Protein AF-A0A2B4QZI2-F1 (afdb_monomer_lite)

Organism: Stylophora pistillata (NCBI:txid50429)

Secondary structure (DSSP, 8-state):
-----------------------------------------------------PPPPHHHHHHHHHHHHHHHHHHHHHHHHHHHHHHHHHHHHHHHHHHHHHIIIII------SS-TTTTS-TT----HHHHHHHHHHHHHHHHHHHHHS-HHHHHHHHHHHHHHHHHHHHHHHHTTPPP-HHHHHHHHHHHHHHSTT---PPPPPPPSSPP-

Structure (mmCIF, N/CA/C/O backbone):
data_AF-A0A2B4QZI2-F1
#
_entry.id   AF-A0A2B4QZI2-F1
#
loop_
_atom_site.group_PDB
_atom_site.id
_atom_site.type_symbol
_atom_site.label_atom_id
_atom_site.label_alt_id
_atom_site.label_comp_id
_atom_site.label_asym_id
_atom_site.label_entity_id
_atom_site.label_seq_id
_atom_site.pdbx_PDB_ins_code
_atom_site.Cartn_x
_atom_site.Cartn_y
_atom_site.Cartn_z
_atom_site.occupancy
_atom_site.B_iso_or_equiv
_atom_site.auth_seq_id
_atom_site.auth_comp_id
_atom_site.auth_asym_id
_atom_site.auth_atom_id
_atom_site.pdbx_PDB_model_num
ATOM 1 N N . MET A 1 1 ? -17.693 3.599 -15.822 1.00 33.22 1 MET A N 1
ATOM 2 C CA . MET A 1 1 ? -17.570 4.782 -16.697 1.00 33.22 1 MET A CA 1
ATOM 3 C C . MET A 1 1 ? -16.119 5.230 -16.579 1.00 33.22 1 MET A C 1
ATOM 5 O O . MET A 1 1 ? -15.762 5.837 -15.583 1.00 33.22 1 MET A O 1
ATOM 9 N N . PHE A 1 2 ? -15.260 4.754 -17.483 1.00 28.28 2 PHE A N 1
ATOM 10 C CA . PHE A 1 2 ? -13.821 5.028 -17.462 1.00 28.28 2 PHE A CA 1
ATOM 11 C C . PHE A 1 2 ? -13.559 6.285 -18.290 1.00 28.28 2 PHE A C 1
ATOM 13 O O . PHE A 1 2 ? -13.863 6.303 -19.480 1.00 28.28 2 PHE A O 1
ATOM 20 N N . LEU A 1 3 ? -13.027 7.331 -17.661 1.00 31.95 3 LEU A N 1
ATOM 21 C CA . LEU A 1 3 ? -12.491 8.496 -18.356 1.00 31.95 3 LEU A CA 1
ATOM 22 C C . LEU A 1 3 ? -10.981 8.292 -18.499 1.00 31.95 3 LEU A C 1
ATOM 24 O O . LEU A 1 3 ? -10.223 8.500 -17.555 1.00 31.95 3 LEU A O 1
ATOM 28 N N . CYS A 1 4 ? -10.550 7.849 -19.680 1.00 29.50 4 CYS A N 1
ATOM 29 C CA . CYS A 1 4 ? -9.158 7.961 -20.099 1.00 29.50 4 CYS A CA 1
ATOM 30 C C . CYS A 1 4 ? -8.874 9.434 -20.411 1.00 29.50 4 CYS A C 1
ATOM 32 O O . CYS A 1 4 ? -9.327 9.951 -21.430 1.00 29.50 4 CYS A O 1
ATOM 34 N N . ASN A 1 5 ? -8.111 10.102 -19.546 1.00 30.61 5 ASN A N 1
ATOM 35 C CA . ASN A 1 5 ? -7.474 11.368 -19.886 1.00 30.61 5 ASN A CA 1
ATOM 36 C C . ASN A 1 5 ? -6.333 11.091 -20.873 1.00 30.61 5 ASN A C 1
ATOM 38 O O . ASN A 1 5 ? -5.265 10.609 -20.502 1.00 30.61 5 ASN A O 1
ATOM 42 N N . THR A 1 6 ? -6.576 11.379 -22.148 1.00 34.81 6 THR A N 1
ATOM 43 C CA . THR A 1 6 ? -5.557 11.432 -23.197 1.00 34.81 6 THR A CA 1
ATOM 44 C C . THR A 1 6 ? -4.740 12.712 -23.054 1.00 34.81 6 THR A C 1
ATOM 46 O O . THR A 1 6 ? -5.246 13.801 -23.321 1.00 34.81 6 THR A O 1
ATOM 49 N N . VAL A 1 7 ? -3.467 12.586 -22.681 1.00 34.50 7 VAL A N 1
ATOM 50 C CA . VAL A 1 7 ? -2.467 13.652 -22.823 1.00 34.50 7 VAL A CA 1
ATOM 51 C C . VAL A 1 7 ? -1.459 13.217 -23.888 1.00 34.50 7 VAL A C 1
ATOM 53 O O . VAL A 1 7 ? -0.740 12.242 -23.701 1.00 34.50 7 VAL A O 1
ATOM 56 N N . GLY A 1 8 ? -1.423 13.962 -24.998 1.00 32.81 8 GLY A N 1
ATOM 57 C CA . GLY A 1 8 ? -0.263 14.080 -25.888 1.00 32.81 8 GLY A CA 1
ATOM 58 C C . GLY A 1 8 ? -0.078 13.014 -26.973 1.00 32.81 8 GLY A C 1
ATOM 59 O O . GLY A 1 8 ? 0.911 12.290 -26.951 1.00 32.81 8 GLY A O 1
ATOM 60 N N . GLN A 1 9 ? -0.957 12.971 -27.981 1.00 30.59 9 GLN A N 1
ATOM 61 C CA . GLN A 1 9 ? -0.591 12.410 -29.290 1.00 30.59 9 GLN A CA 1
ATOM 62 C C . GLN A 1 9 ? 0.278 13.421 -30.063 1.00 30.59 9 GLN A C 1
ATOM 64 O O . GLN A 1 9 ? -0.127 14.582 -30.175 1.00 30.59 9 GLN A O 1
ATOM 69 N N . PRO A 1 10 ? 1.424 13.028 -30.650 1.00 31.28 10 PRO A N 1
ATOM 70 C CA . PRO A 1 10 ? 2.070 13.842 -31.670 1.00 31.28 10 PRO A CA 1
ATOM 71 C C . PRO A 1 10 ? 1.216 13.811 -32.945 1.00 31.28 10 PRO A C 1
ATOM 73 O O . PRO A 1 10 ? 0.912 12.744 -33.480 1.00 31.28 10 PRO A O 1
ATOM 76 N N . GLN A 1 11 ? 0.797 14.986 -33.419 1.00 29.23 11 GLN A N 1
ATOM 77 C CA . GLN A 1 11 ? 0.104 15.118 -34.697 1.00 29.23 11 GLN A CA 1
ATOM 78 C C . GLN A 1 11 ? 1.047 14.750 -35.844 1.00 29.23 11 GLN A C 1
ATOM 80 O O . GLN A 1 11 ? 1.975 15.490 -36.161 1.00 29.23 11 GLN A O 1
ATOM 85 N N . VAL A 1 12 ? 0.769 13.629 -36.504 1.00 31.88 12 VAL A N 1
ATOM 86 C CA . VAL A 1 12 ? 1.261 13.365 -37.855 1.00 31.88 12 VAL A CA 1
ATOM 87 C C . VAL A 1 12 ? 0.317 14.093 -38.809 1.00 31.88 12 VAL A C 1
ATOM 89 O O . VAL A 1 12 ? -0.830 13.685 -38.994 1.00 31.88 12 VAL A O 1
ATOM 92 N N . GLN A 1 13 ? 0.771 15.207 -39.383 1.00 28.70 13 GLN A N 1
ATOM 93 C CA . GLN A 1 13 ? 0.060 15.876 -40.471 1.00 28.70 13 GLN A CA 1
ATOM 94 C C . GLN A 1 13 ? 0.131 15.001 -41.727 1.00 28.70 13 GLN A C 1
ATOM 96 O O . GLN A 1 13 ? 1.109 15.015 -42.468 1.00 28.70 13 GLN A O 1
ATOM 101 N N . CYS A 1 14 ? -0.930 14.237 -41.972 1.00 27.42 14 CYS A N 1
ATOM 102 C CA . CYS A 1 14 ? -1.201 13.647 -43.275 1.00 27.42 14 CYS A CA 1
ATOM 103 C C . CYS A 1 14 ? -1.811 14.725 -44.183 1.00 27.42 14 CYS A C 1
ATOM 105 O O . CYS A 1 14 ? -2.989 15.057 -44.049 1.00 27.42 14 CYS A O 1
ATOM 107 N N . LEU A 1 15 ? -1.030 15.265 -45.119 1.00 31.64 15 LEU A N 1
ATOM 108 C CA . LEU A 1 15 ? -1.552 16.120 -46.187 1.00 31.64 15 LEU A CA 1
ATOM 109 C C . LEU A 1 15 ? -2.245 15.247 -47.256 1.00 31.64 15 LEU A C 1
ATOM 111 O O . LEU A 1 15 ? -1.592 14.630 -48.093 1.00 31.64 15 LEU A O 1
ATOM 115 N N . ARG A 1 16 ? -3.584 15.189 -47.218 1.00 29.58 16 ARG A N 1
ATOM 116 C CA . ARG A 1 16 ? -4.460 15.015 -48.401 1.00 29.58 16 ARG A CA 1
ATOM 117 C C . ARG A 1 16 ? -4.744 16.425 -48.931 1.00 29.58 16 ARG A C 1
ATOM 119 O O . ARG A 1 16 ? -5.045 17.288 -48.120 1.00 29.58 16 ARG A O 1
ATOM 126 N N . GLY A 1 17 ? -4.743 16.749 -50.214 1.00 27.81 17 GLY A N 1
ATOM 127 C CA . GLY A 1 17 ? -4.619 16.001 -51.458 1.00 27.81 17 GLY A CA 1
ATOM 128 C C . GLY A 1 17 ? -5.185 16.902 -52.562 1.00 27.81 17 GLY A C 1
ATOM 129 O O . GLY A 1 17 ? -6.042 17.722 -52.261 1.00 27.81 17 GLY A O 1
ATOM 130 N N . ASP A 1 18 ? -4.758 16.727 -53.808 1.00 27.95 18 ASP A N 1
ATOM 131 C CA . ASP A 1 18 ? -5.506 17.218 -54.966 1.00 27.95 18 ASP A CA 1
ATOM 132 C C . ASP A 1 18 ? -5.594 16.081 -55.982 1.00 27.95 18 ASP A C 1
ATOM 134 O O . ASP A 1 18 ? -4.594 15.578 -56.488 1.00 27.95 18 ASP A O 1
ATOM 138 N N . ASN A 1 19 ? -6.825 15.644 -56.220 1.00 36.41 19 ASN A N 1
ATOM 139 C CA . ASN A 1 19 ? -7.223 14.798 -57.336 1.00 36.41 19 ASN A CA 1
ATOM 140 C C . ASN A 1 19 ? -8.119 15.682 -58.210 1.00 36.41 19 ASN A C 1
ATOM 142 O O . ASN A 1 19 ? -8.930 16.435 -57.662 1.00 36.41 19 ASN A O 1
ATOM 146 N N . PRO A 1 20 ? -8.053 15.574 -59.542 1.00 38.31 20 PRO A N 1
ATOM 147 C CA . PRO A 1 20 ? -9.220 14.957 -60.169 1.00 38.31 20 PRO A CA 1
ATOM 148 C C . PRO A 1 20 ? -8.878 14.139 -61.421 1.00 38.31 20 PRO A C 1
ATOM 150 O O . PRO A 1 20 ? -8.036 14.527 -62.224 1.00 38.31 20 PRO A O 1
ATOM 153 N N . GLY A 1 21 ? -9.638 13.067 -61.658 1.00 26.27 21 GLY A N 1
ATOM 154 C CA . GLY A 1 21 ? -9.807 12.558 -63.019 1.00 26.27 21 GLY A CA 1
ATOM 155 C C . GLY A 1 21 ? -10.056 11.062 -63.159 1.00 26.27 21 GLY A C 1
ATOM 156 O O . GLY A 1 21 ? -9.122 10.275 -63.163 1.00 26.27 21 GLY A O 1
ATOM 157 N N . SER A 1 22 ? -11.322 10.735 -63.423 1.00 29.92 22 SER A N 1
ATOM 158 C CA . SER A 1 22 ? -11.831 9.592 -64.205 1.00 29.92 22 SER A CA 1
ATOM 159 C C . SER A 1 22 ? -11.736 8.153 -63.664 1.00 29.92 22 SER A C 1
ATOM 161 O O . SER A 1 22 ? -10.691 7.514 -63.654 1.00 29.92 22 SER A O 1
ATOM 163 N N . ASN A 1 23 ? -12.938 7.663 -63.333 1.00 28.14 23 ASN A N 1
ATOM 164 C CA . ASN A 1 23 ? -13.493 6.307 -63.451 1.00 28.14 23 ASN A CA 1
ATOM 165 C C . ASN A 1 23 ? -12.812 5.364 -64.468 1.00 28.14 23 ASN A C 1
ATOM 167 O O . ASN A 1 23 ? -12.454 5.807 -65.555 1.00 28.14 23 ASN A O 1
ATOM 171 N N . VAL A 1 24 ? -12.813 4.052 -64.182 1.00 31.53 24 VAL A N 1
ATOM 172 C CA . VAL A 1 24 ? -13.681 3.020 -64.818 1.00 31.53 24 VAL A CA 1
ATOM 173 C C . VAL A 1 24 ? -13.170 1.591 -64.490 1.00 31.53 24 VAL A C 1
ATOM 175 O O . VAL A 1 24 ? -11.986 1.308 -64.613 1.00 31.53 24 VAL A O 1
ATOM 178 N N . GLU A 1 25 ? -14.119 0.756 -64.043 1.00 27.61 25 GLU A N 1
ATOM 179 C CA . GLU A 1 25 ? -14.315 -0.716 -64.114 1.00 27.61 25 GLU A CA 1
ATOM 180 C C . GLU A 1 25 ? -13.205 -1.789 -63.968 1.00 27.61 25 GLU A C 1
ATOM 182 O O . GLU A 1 25 ? -12.193 -1.812 -64.653 1.00 27.61 25 GLU A O 1
ATOM 187 N N . GLU A 1 26 ? -13.555 -2.753 -63.099 1.00 27.78 26 GLU A N 1
ATOM 188 C CA . GLU A 1 26 ? -13.628 -4.226 -63.249 1.00 27.78 26 GLU A CA 1
ATOM 189 C C . GLU A 1 26 ? -12.445 -5.117 -63.730 1.00 27.78 26 GLU A C 1
ATOM 191 O O . GLU A 1 26 ? -11.760 -4.899 -64.719 1.00 27.78 26 GLU A O 1
ATOM 196 N N . ARG A 1 27 ? -12.300 -6.223 -62.971 1.00 30.72 27 ARG A N 1
ATOM 197 C CA . ARG A 1 27 ? -11.593 -7.521 -63.182 1.00 30.72 27 ARG A CA 1
ATOM 198 C C . ARG A 1 27 ? -11.982 -8.237 -64.509 1.00 30.72 27 ARG A C 1
ATOM 200 O O . ARG A 1 27 ? -12.951 -7.791 -65.108 1.00 30.72 27 ARG A O 1
ATOM 207 N N . PRO A 1 28 ? -11.472 -9.452 -64.877 1.00 42.53 28 PRO A N 1
ATOM 208 C CA . PRO A 1 28 ? -10.297 -10.262 -64.462 1.00 42.53 28 PRO A CA 1
ATOM 209 C C . PRO A 1 28 ? -9.513 -10.933 -65.649 1.00 42.53 28 PRO A C 1
ATOM 211 O O . PRO A 1 28 ? -9.878 -10.805 -66.807 1.00 42.53 28 PRO A O 1
ATOM 214 N N . ASP A 1 29 ? -8.478 -11.722 -65.316 1.00 30.95 29 ASP A N 1
ATOM 215 C CA . ASP A 1 29 ? -8.016 -12.975 -65.967 1.00 30.95 29 ASP A CA 1
ATOM 216 C C . ASP A 1 29 ? -7.506 -13.073 -67.439 1.00 30.95 29 ASP A C 1
ATOM 218 O O . ASP A 1 29 ? -8.219 -12.884 -68.414 1.00 30.95 29 ASP A O 1
ATOM 222 N N . GLN A 1 30 ? -6.299 -13.663 -67.531 1.00 31.58 30 GLN A N 1
ATOM 223 C CA . GLN A 1 30 ? -5.842 -14.711 -68.470 1.00 31.58 30 GLN A CA 1
ATOM 224 C C . GLN A 1 30 ? -5.179 -14.424 -69.848 1.00 31.58 30 GLN A C 1
ATOM 226 O O . GLN A 1 30 ? -5.721 -13.810 -70.754 1.00 31.58 30 GLN A O 1
ATOM 231 N N . LEU A 1 31 ? -4.032 -15.119 -69.991 1.00 32.31 31 LEU A N 1
ATOM 232 C CA . LEU A 1 31 ? -3.476 -15.843 -71.152 1.00 32.31 31 LEU A CA 1
ATOM 233 C C . LEU A 1 31 ? -2.795 -15.114 -72.337 1.00 32.31 31 LEU A C 1
ATOM 235 O O . LEU A 1 31 ? -3.414 -14.474 -73.170 1.00 32.31 31 LEU A O 1
ATOM 239 N N . ARG A 1 32 ? -1.508 -15.482 -72.490 1.00 31.75 32 ARG A N 1
ATOM 240 C CA . ARG A 1 32 ? -0.846 -16.017 -73.704 1.00 31.75 32 ARG A CA 1
ATOM 241 C C . ARG A 1 32 ? -0.871 -15.159 -74.983 1.00 31.75 32 ARG A C 1
ATOM 243 O O . ARG A 1 32 ? -1.855 -15.121 -75.705 1.00 31.75 32 ARG A O 1
ATOM 250 N N . GLY A 1 33 ? 0.321 -14.723 -75.399 1.00 27.31 33 GLY A N 1
ATOM 251 C CA . GLY A 1 33 ? 0.612 -14.453 -76.810 1.00 27.31 33 GLY A CA 1
ATOM 252 C C . GLY A 1 33 ? 1.894 -13.656 -77.029 1.00 27.31 33 GLY A C 1
ATOM 253 O O . GLY A 1 33 ? 1.896 -12.440 -76.891 1.00 27.31 33 GLY A O 1
ATOM 254 N N . SER A 1 34 ? 2.986 -14.323 -77.410 1.00 37.12 34 SER A N 1
ATOM 255 C CA . SER A 1 34 ? 4.056 -13.651 -78.159 1.00 37.12 34 SER A CA 1
ATOM 256 C C . SER A 1 34 ? 3.535 -13.245 -79.540 1.00 37.12 34 SER A C 1
ATOM 258 O O . SER A 1 34 ? 2.791 -14.017 -80.149 1.00 37.12 34 SER A O 1
ATOM 260 N N . PRO A 1 35 ? 4.018 -12.118 -80.084 1.00 38.34 35 PRO A N 1
ATOM 261 C CA . PRO A 1 35 ? 4.573 -12.199 -81.428 1.00 38.34 35 PRO A CA 1
ATOM 262 C C . PRO A 1 35 ? 5.916 -11.463 -81.583 1.00 38.34 35 PRO A C 1
ATOM 264 O O . PRO A 1 35 ? 6.130 -10.351 -81.117 1.00 38.34 35 PRO A O 1
ATOM 267 N N . GLU A 1 36 ? 6.820 -12.188 -82.233 1.00 31.08 36 GLU A N 1
ATOM 268 C CA . GLU A 1 36 ? 7.825 -11.803 -83.228 1.00 31.08 36 GLU A CA 1
ATOM 269 C C . GLU A 1 36 ? 8.467 -10.398 -83.288 1.00 31.08 36 GLU A C 1
ATOM 271 O O . GLU A 1 36 ? 7.846 -9.354 -83.455 1.00 31.08 36 GLU A O 1
ATOM 276 N N . ARG A 1 37 ? 9.807 -10.473 -83.345 1.00 35.91 37 ARG A N 1
ATOM 277 C CA . ARG A 1 37 ? 10.795 -9.580 -83.976 1.00 35.91 37 ARG A CA 1
ATOM 278 C C . ARG A 1 37 ? 10.253 -8.511 -84.943 1.00 35.91 37 ARG A C 1
ATOM 280 O O . ARG A 1 37 ? 9.903 -8.817 -86.080 1.00 35.91 37 ARG A O 1
ATOM 287 N N . ARG A 1 38 ? 10.582 -7.253 -84.635 1.00 31.64 38 ARG A N 1
ATOM 288 C CA . ARG A 1 38 ? 11.224 -6.343 -85.600 1.00 31.64 38 ARG A CA 1
ATOM 289 C C . ARG A 1 38 ? 12.450 -5.691 -84.968 1.00 31.64 38 ARG A C 1
ATOM 291 O O . ARG A 1 38 ? 12.401 -5.187 -83.854 1.00 31.64 38 ARG A O 1
ATOM 298 N N . LYS A 1 39 ? 13.571 -5.775 -85.686 1.00 39.31 39 LYS A N 1
ATOM 299 C CA . LYS A 1 39 ? 14.828 -5.101 -85.363 1.00 39.31 39 LYS A CA 1
ATOM 300 C C . LYS A 1 39 ? 14.646 -3.603 -85.599 1.00 39.31 39 LYS A C 1
ATOM 302 O O . LYS A 1 39 ? 14.319 -3.220 -86.718 1.00 39.31 39 LYS A O 1
ATOM 307 N N . GLN A 1 40 ? 14.952 -2.788 -84.600 1.00 30.44 40 GLN A N 1
ATOM 308 C CA . GLN A 1 40 ? 15.401 -1.420 -84.822 1.00 30.44 40 GLN A CA 1
ATOM 309 C C . GLN A 1 40 ? 16.482 -1.135 -83.783 1.00 30.44 40 GLN A C 1
ATOM 311 O O . GLN A 1 40 ? 16.232 -1.031 -82.587 1.00 30.44 40 GLN A O 1
ATOM 316 N N . SER A 1 41 ? 17.719 -1.192 -84.263 1.00 41.72 41 SER A N 1
ATOM 317 C CA . SER A 1 41 ? 18.879 -0.618 -83.604 1.00 41.72 41 SER A CA 1
ATOM 318 C C . SER A 1 41 ? 18.657 0.880 -83.497 1.00 41.72 41 SER A C 1
ATOM 320 O O . SER A 1 41 ? 18.384 1.480 -84.527 1.00 41.72 41 SER A O 1
ATOM 322 N N . ASP A 1 42 ? 18.815 1.446 -82.306 1.00 31.72 42 ASP A N 1
ATOM 323 C CA . ASP A 1 42 ? 19.470 2.739 -82.138 1.00 31.72 42 ASP A CA 1
ATOM 324 C C . ASP A 1 42 ? 19.928 2.895 -80.687 1.00 31.72 42 ASP A C 1
ATOM 326 O O . ASP A 1 42 ? 19.202 2.648 -79.724 1.00 31.72 42 ASP A O 1
ATOM 330 N N . ASN A 1 43 ? 21.205 3.234 -80.552 1.00 43.97 43 ASN A N 1
ATOM 331 C CA . ASN A 1 43 ? 21.872 3.482 -79.289 1.00 43.97 43 ASN A CA 1
ATOM 332 C C . ASN A 1 43 ? 21.321 4.770 -78.675 1.00 43.97 43 ASN A C 1
ATOM 334 O O . ASN A 1 43 ? 21.562 5.849 -79.208 1.00 43.97 43 ASN A O 1
ATOM 338 N N . THR A 1 44 ? 20.658 4.703 -77.522 1.00 37.50 44 THR A N 1
ATOM 339 C CA . THR A 1 44 ? 20.553 5.862 -76.624 1.00 37.50 44 THR A CA 1
ATOM 340 C C . THR A 1 44 ? 20.495 5.390 -75.173 1.00 37.50 44 THR A C 1
ATOM 342 O O . THR A 1 44 ? 19.633 4.609 -74.787 1.00 37.50 44 THR A O 1
ATOM 345 N N . ALA A 1 45 ? 21.508 5.838 -74.429 1.00 36.00 45 ALA A N 1
ATOM 346 C CA . ALA A 1 45 ? 21.738 5.802 -72.988 1.00 36.00 45 ALA A CA 1
ATOM 347 C C . ALA A 1 45 ? 20.692 5.082 -72.119 1.00 36.00 45 ALA A C 1
ATOM 349 O O . ALA A 1 45 ? 19.559 5.531 -71.951 1.00 36.00 45 ALA A O 1
ATOM 350 N N . GLY A 1 46 ? 21.130 3.998 -71.474 1.00 37.62 46 GLY A N 1
ATOM 351 C CA . GLY A 1 46 ? 20.362 3.326 -70.438 1.00 37.62 46 GLY A CA 1
ATOM 352 C C . GLY A 1 46 ? 20.084 4.260 -69.264 1.00 37.62 46 GLY A C 1
ATOM 353 O O . GLY A 1 46 ? 20.960 4.487 -68.437 1.00 37.62 46 GLY A O 1
ATOM 354 N N . ASN A 1 47 ? 18.848 4.737 -69.150 1.00 42.84 47 ASN A N 1
ATOM 355 C CA . ASN A 1 47 ? 18.342 5.280 -67.899 1.00 42.84 47 ASN A CA 1
ATOM 356 C C . ASN A 1 47 ? 17.704 4.140 -67.100 1.00 42.84 47 ASN A C 1
ATOM 358 O O . ASN A 1 47 ? 16.489 3.940 -67.082 1.00 42.84 47 ASN A O 1
ATOM 362 N N . ARG A 1 48 ? 18.562 3.311 -66.501 1.00 44.03 48 ARG A N 1
ATOM 363 C CA . ARG A 1 48 ? 18.144 2.342 -65.493 1.00 44.03 48 ARG A CA 1
ATOM 364 C C . ARG A 1 48 ? 18.005 3.135 -64.199 1.00 44.03 48 ARG A C 1
ATOM 366 O O . ARG A 1 48 ? 18.985 3.316 -63.485 1.00 44.03 48 ARG A O 1
ATOM 373 N N . ASN A 1 49 ? 16.789 3.572 -63.885 1.00 47.44 49 ASN A N 1
ATOM 374 C CA . ASN A 1 49 ? 16.416 3.859 -62.503 1.00 47.44 49 ASN A CA 1
ATOM 375 C C . ASN A 1 49 ? 16.465 2.527 -61.734 1.00 47.44 49 ASN A C 1
ATOM 377 O O . ASN A 1 49 ? 15.444 1.895 -61.476 1.00 47.44 49 ASN A O 1
ATOM 381 N N . GLN A 1 50 ? 17.672 2.033 -61.453 1.00 47.50 50 GLN A N 1
ATOM 382 C CA . GLN A 1 50 ? 17.873 1.053 -60.404 1.00 47.50 50 GLN A CA 1
ATOM 383 C C . GLN A 1 50 ? 17.679 1.827 -59.110 1.00 47.50 50 GLN A C 1
ATOM 385 O O . GLN A 1 50 ? 18.494 2.685 -58.775 1.00 47.50 50 GLN A O 1
ATOM 390 N N . CYS A 1 51 ? 16.593 1.544 -58.395 1.00 41.69 51 CYS A N 1
ATOM 391 C CA . CYS A 1 51 ? 16.539 1.824 -56.971 1.00 41.69 51 CYS A CA 1
ATOM 392 C C . CYS A 1 51 ? 17.734 1.094 -56.354 1.00 41.69 51 CYS A C 1
ATOM 394 O O . CYS A 1 51 ? 17.717 -0.129 -56.204 1.00 41.69 51 CYS A O 1
ATOM 396 N N . ARG A 1 52 ? 18.819 1.830 -56.116 1.00 46.09 52 ARG A N 1
ATOM 397 C CA . ARG A 1 52 ? 19.977 1.336 -55.392 1.00 46.09 52 ARG A CA 1
ATOM 398 C C . ARG A 1 52 ? 19.492 1.121 -53.966 1.00 46.09 52 ARG A C 1
ATOM 400 O O . ARG A 1 52 ? 19.274 2.076 -53.233 1.00 46.09 52 ARG A O 1
ATOM 407 N N . VAL A 1 53 ? 19.208 -0.130 -53.623 1.00 53.38 53 VAL A N 1
ATOM 408 C CA . VAL A 1 53 ? 19.037 -0.519 -52.228 1.00 53.38 53 VAL A CA 1
ATOM 409 C C . VAL A 1 53 ? 20.450 -0.512 -51.669 1.00 53.38 53 VAL A C 1
ATOM 411 O O . VAL A 1 53 ? 21.222 -1.432 -51.939 1.00 53.38 53 VAL A O 1
ATOM 414 N N . ASP A 1 54 ? 20.840 0.588 -51.032 1.00 64.62 54 ASP A N 1
ATOM 415 C CA . ASP A 1 54 ? 22.118 0.644 -50.338 1.00 64.62 54 ASP A CA 1
ATOM 416 C C . ASP A 1 54 ? 22.080 -0.409 -49.226 1.00 64.62 54 ASP A C 1
ATOM 418 O O . ASP A 1 54 ? 21.213 -0.381 -48.351 1.00 64.62 54 ASP A O 1
ATOM 422 N N . SER A 1 55 ? 22.966 -1.405 -49.316 1.00 61.84 55 SER A N 1
ATOM 423 C CA . SER A 1 55 ? 23.128 -2.387 -48.248 1.00 61.84 55 SER A CA 1
ATOM 424 C C . SER A 1 55 ? 23.543 -1.641 -46.979 1.00 61.84 55 SER A C 1
ATOM 426 O O . SER A 1 55 ? 24.505 -0.870 -47.057 1.00 61.84 55 SER A O 1
ATOM 428 N N . PRO A 1 56 ? 22.864 -1.859 -45.837 1.00 64.38 56 PRO A N 1
ATOM 429 C CA . PRO A 1 56 ? 23.202 -1.170 -44.604 1.00 64.38 56 PRO A CA 1
ATOM 430 C C . PRO A 1 56 ? 24.674 -1.405 -44.273 1.00 64.38 56 PRO A C 1
ATOM 432 O O . PRO A 1 56 ? 25.176 -2.533 -44.332 1.00 64.38 56 PRO A O 1
ATOM 435 N N . THR A 1 57 ? 25.381 -0.316 -44.000 1.00 72.12 57 THR A N 1
ATOM 436 C CA . THR A 1 57 ? 26.789 -0.365 -43.621 1.00 72.12 57 THR A CA 1
ATOM 437 C C . THR A 1 57 ? 26.910 -0.860 -42.180 1.00 72.12 57 THR A C 1
ATOM 439 O O . THR A 1 57 ? 25.959 -0.776 -41.405 1.00 72.12 57 THR A O 1
ATOM 442 N N . ASN A 1 58 ? 28.084 -1.356 -41.773 1.00 74.12 58 ASN A N 1
ATOM 443 C CA . ASN A 1 58 ? 28.315 -1.725 -40.367 1.00 74.12 58 ASN A CA 1
ATOM 444 C C . ASN A 1 58 ? 27.997 -0.564 -39.403 1.00 74.12 58 ASN A C 1
ATOM 446 O O . ASN A 1 58 ? 27.509 -0.813 -38.309 1.00 74.12 58 ASN A O 1
ATOM 450 N N . SER A 1 59 ? 28.191 0.687 -39.839 1.00 75.62 59 SER A N 1
ATOM 451 C CA . SER A 1 59 ? 27.828 1.885 -39.074 1.00 75.62 59 SER A CA 1
ATOM 452 C C . SER A 1 59 ? 26.316 2.024 -38.867 1.00 75.62 59 SER A C 1
ATOM 454 O O . SER A 1 59 ? 25.892 2.444 -37.796 1.00 75.62 59 SER A O 1
ATOM 456 N N . ASP A 1 60 ? 25.500 1.660 -39.861 1.00 76.19 60 ASP A N 1
ATOM 457 C CA . ASP A 1 60 ? 24.036 1.712 -39.752 1.00 76.19 60 ASP A CA 1
ATOM 458 C C . ASP A 1 60 ? 23.519 0.624 -38.801 1.00 76.19 60 ASP A C 1
ATOM 460 O O . ASP A 1 60 ? 22.586 0.853 -38.033 1.00 76.19 60 ASP A O 1
ATOM 464 N N . TYR A 1 61 ? 24.163 -0.550 -38.805 1.00 74.25 61 TYR A N 1
ATOM 465 C CA . TYR A 1 61 ? 23.878 -1.623 -37.849 1.00 74.25 61 TYR A CA 1
ATOM 466 C C . TYR A 1 61 ? 24.279 -1.252 -36.416 1.00 74.25 61 TYR A C 1
ATOM 468 O O . TYR A 1 61 ? 23.526 -1.533 -35.485 1.00 74.25 61 TYR A O 1
ATOM 476 N N . GLU A 1 62 ? 25.442 -0.627 -36.219 1.00 79.06 62 GLU A N 1
ATOM 477 C CA . GLU A 1 62 ? 25.893 -0.167 -34.898 1.00 79.06 62 GLU A CA 1
ATOM 478 C C . GLU A 1 62 ? 24.982 0.932 -34.341 1.00 79.06 62 GLU A C 1
ATOM 480 O O . GLU A 1 62 ? 24.516 0.808 -33.209 1.00 79.06 62 GLU A O 1
ATOM 485 N N . MET A 1 63 ? 24.636 1.931 -35.159 1.00 82.88 63 MET A N 1
ATOM 486 C CA . MET A 1 63 ? 23.700 2.997 -34.788 1.00 82.88 63 MET A CA 1
ATOM 487 C C . MET A 1 63 ? 22.317 2.440 -34.423 1.00 82.88 63 MET A C 1
ATOM 489 O O . MET A 1 63 ? 21.759 2.798 -33.389 1.00 82.88 63 MET A O 1
ATOM 493 N N . TYR A 1 64 ? 21.773 1.518 -35.225 1.00 77.62 64 TYR A N 1
ATOM 494 C CA . TYR A 1 64 ? 20.475 0.898 -34.946 1.00 77.62 64 TYR A CA 1
ATOM 495 C C . TYR A 1 64 ? 20.478 0.088 -33.640 1.00 77.62 64 TYR A C 1
ATOM 497 O O . TYR A 1 64 ? 19.518 0.133 -32.867 1.00 77.62 64 TYR A O 1
ATOM 505 N N . ASN A 1 65 ? 21.568 -0.631 -33.361 1.00 82.12 65 ASN A N 1
ATOM 506 C CA . ASN A 1 65 ? 21.724 -1.366 -32.108 1.00 82.12 65 ASN A CA 1
ATOM 507 C C . ASN A 1 65 ? 21.830 -0.419 -30.900 1.00 82.12 65 ASN A C 1
ATOM 509 O O . ASN A 1 65 ? 21.240 -0.700 -29.857 1.00 82.12 65 ASN A O 1
ATOM 513 N N . GLU A 1 66 ? 22.539 0.704 -31.031 1.00 85.06 66 GLU A N 1
ATOM 514 C CA . GLU A 1 66 ? 22.665 1.717 -29.975 1.00 85.06 66 GLU A CA 1
ATOM 515 C C . GLU A 1 66 ? 21.328 2.428 -29.696 1.00 85.06 66 GLU A C 1
ATOM 517 O O . GLU A 1 66 ? 20.935 2.601 -28.535 1.00 85.06 66 GLU A O 1
ATOM 522 N N . GLU A 1 67 ? 20.569 2.764 -30.744 1.00 85.94 67 GLU A N 1
ATOM 523 C CA . GLU A 1 67 ? 19.217 3.319 -30.621 1.00 85.94 67 GLU A CA 1
ATOM 524 C C . GLU A 1 67 ? 18.259 2.341 -29.932 1.00 85.94 67 GLU A C 1
ATOM 526 O O . GLU A 1 67 ? 17.517 2.737 -29.026 1.00 85.94 67 GLU A O 1
ATOM 531 N N . MET A 1 68 ? 18.293 1.059 -30.311 1.00 86.56 68 MET A N 1
ATOM 532 C CA . MET A 1 68 ? 17.467 0.020 -29.694 1.00 86.56 68 MET A CA 1
ATOM 533 C C . MET A 1 68 ? 17.798 -0.145 -28.207 1.00 86.56 68 MET A C 1
ATOM 535 O O . MET A 1 68 ? 16.893 -0.105 -27.372 1.00 86.56 68 MET A O 1
ATOM 539 N N . GLN A 1 69 ? 19.084 -0.233 -27.856 1.00 85.69 69 GLN A N 1
ATOM 540 C CA . GLN A 1 69 ? 19.523 -0.315 -26.458 1.00 85.69 69 GLN A CA 1
ATOM 541 C C . GLN A 1 69 ? 19.088 0.909 -25.646 1.00 85.69 69 GLN A C 1
ATOM 543 O O . GLN A 1 69 ? 18.631 0.777 -24.508 1.00 85.69 69 GLN A O 1
ATOM 548 N N . THR A 1 70 ? 19.182 2.105 -26.227 1.00 92.06 70 THR A N 1
ATOM 549 C CA . THR A 1 70 ? 18.741 3.344 -25.574 1.00 92.06 70 THR A CA 1
ATOM 550 C C . THR A 1 70 ? 17.231 3.336 -25.332 1.00 92.06 70 THR A C 1
ATOM 552 O O . THR A 1 70 ? 16.772 3.675 -24.236 1.00 92.06 70 THR A O 1
ATOM 555 N N . GLN A 1 71 ? 16.436 2.904 -26.316 1.00 90.94 71 GLN A N 1
ATOM 556 C CA . GLN A 1 71 ? 14.986 2.786 -26.155 1.00 90.94 71 GLN A CA 1
ATOM 557 C C . GLN A 1 71 ? 14.603 1.768 -25.076 1.00 90.94 71 GLN A C 1
ATOM 559 O O . GLN A 1 71 ? 13.741 2.067 -24.246 1.00 90.94 71 GLN A O 1
ATOM 564 N N . GLU A 1 72 ? 15.255 0.607 -25.035 1.00 90.75 72 GLU A N 1
ATOM 565 C CA . GLU A 1 72 ? 15.027 -0.410 -24.001 1.00 90.75 72 GLU A CA 1
ATOM 566 C C . GLU A 1 72 ? 15.328 0.123 -22.596 1.00 90.75 72 GLU A C 1
ATOM 568 O O . GLU A 1 72 ? 14.539 -0.077 -21.667 1.00 90.75 72 GLU A O 1
ATOM 573 N N . GLN A 1 73 ? 16.430 0.861 -22.429 1.00 91.88 73 GLN A N 1
ATOM 574 C CA . GLN A 1 73 ? 16.778 1.488 -21.151 1.00 91.88 73 GLN A CA 1
ATOM 575 C C . GLN A 1 73 ? 15.726 2.510 -20.708 1.00 91.88 73 GLN A C 1
ATOM 577 O O . GLN A 1 73 ? 15.297 2.491 -19.550 1.00 91.88 73 GLN A O 1
ATOM 582 N N . ILE A 1 74 ? 15.256 3.361 -21.626 1.00 93.81 74 ILE A N 1
ATOM 583 C CA . ILE A 1 74 ? 14.207 4.350 -21.342 1.00 93.81 74 ILE A CA 1
ATOM 584 C C . ILE A 1 74 ? 12.898 3.655 -20.954 1.00 93.81 74 ILE A C 1
ATOM 586 O O . ILE A 1 74 ? 12.251 4.047 -19.978 1.00 93.81 74 ILE A O 1
ATOM 590 N N . GLN A 1 75 ? 12.494 2.618 -21.693 1.00 92.31 75 GLN A N 1
ATOM 591 C CA . GLN A 1 75 ? 11.284 1.852 -21.387 1.00 92.31 75 GLN A CA 1
ATOM 592 C C . GLN A 1 75 ? 11.382 1.186 -20.013 1.00 92.31 75 GLN A C 1
ATOM 594 O O . GLN A 1 75 ? 10.456 1.301 -19.204 1.00 92.31 75 GLN A O 1
ATOM 599 N N . LYS A 1 76 ? 12.527 0.568 -19.706 1.00 92.81 76 LYS A N 1
ATOM 600 C CA . LYS A 1 76 ? 12.796 -0.031 -18.397 1.00 92.81 76 LYS A CA 1
ATOM 601 C C . LYS A 1 76 ? 12.696 1.002 -17.277 1.00 92.81 76 LYS A C 1
ATOM 603 O O . LYS A 1 76 ? 12.015 0.749 -16.285 1.00 92.81 76 LYS A O 1
ATOM 608 N N . GLN A 1 77 ? 13.313 2.173 -17.434 1.00 93.44 77 GLN A N 1
ATOM 609 C CA . GLN A 1 77 ? 13.255 3.237 -16.429 1.00 93.44 77 GLN A CA 1
ATOM 610 C C . GLN A 1 77 ? 11.815 3.698 -16.169 1.00 93.44 77 GLN A C 1
ATOM 612 O O . GLN A 1 77 ? 11.406 3.809 -15.014 1.00 93.44 77 GLN A O 1
ATOM 617 N N . ARG A 1 78 ? 11.026 3.913 -17.228 1.00 93.75 78 ARG A N 1
ATOM 618 C CA . ARG A 1 78 ? 9.609 4.294 -17.102 1.00 93.75 78 ARG A CA 1
ATOM 619 C C . ARG A 1 78 ? 8.793 3.218 -16.393 1.00 93.75 78 ARG A C 1
ATOM 621 O O . ARG A 1 78 ? 7.984 3.545 -15.532 1.00 93.75 78 ARG A O 1
ATOM 628 N N . SER A 1 79 ? 9.032 1.947 -16.713 1.00 93.56 79 SER A N 1
ATOM 629 C CA . SER A 1 79 ? 8.361 0.821 -16.057 1.00 93.56 79 SER A CA 1
ATOM 630 C C . SER A 1 79 ? 8.698 0.738 -14.566 1.00 93.56 79 SER A C 1
ATOM 632 O O . SER A 1 79 ? 7.812 0.470 -13.753 1.00 93.56 79 SER A O 1
ATOM 634 N N . LEU A 1 80 ? 9.959 0.980 -14.193 1.00 93.69 80 LEU A N 1
ATOM 635 C CA . LEU A 1 80 ? 10.384 1.009 -12.791 1.00 93.69 80 LEU A CA 1
ATOM 636 C C . LEU A 1 80 ? 9.715 2.161 -12.038 1.00 93.69 80 LEU A C 1
ATOM 638 O O . LEU A 1 80 ? 9.145 1.939 -10.973 1.00 93.69 80 LEU A O 1
ATOM 642 N N . GLN A 1 81 ? 9.721 3.361 -12.621 1.00 93.38 81 GLN A N 1
ATOM 643 C CA . GLN A 1 81 ? 9.076 4.534 -12.032 1.00 93.38 81 GLN A CA 1
ATOM 644 C C . GLN A 1 81 ? 7.561 4.338 -11.875 1.00 93.38 81 GLN A C 1
ATOM 646 O O . GLN A 1 81 ? 7.003 4.674 -10.835 1.00 93.38 81 GLN A O 1
ATOM 651 N N . ALA A 1 82 ? 6.892 3.765 -12.878 1.00 92.19 82 ALA A N 1
ATOM 652 C CA . ALA A 1 82 ? 5.465 3.463 -12.803 1.00 92.19 82 ALA A CA 1
ATOM 653 C C . ALA A 1 82 ? 5.159 2.437 -11.701 1.00 92.19 82 ALA A C 1
ATOM 655 O O . ALA A 1 82 ? 4.214 2.622 -10.939 1.00 92.19 82 ALA A O 1
ATOM 656 N N . SER A 1 83 ? 5.988 1.396 -11.574 1.00 92.25 83 SER A N 1
ATOM 657 C CA . SER A 1 83 ? 5.846 0.391 -10.511 1.00 92.25 83 SER A CA 1
ATOM 658 C C . SER A 1 83 ? 6.034 1.005 -9.123 1.00 92.25 83 SER A C 1
ATOM 660 O O . SER A 1 83 ? 5.304 0.665 -8.194 1.00 92.25 83 SER A O 1
ATOM 662 N N . GLU A 1 84 ? 6.993 1.925 -8.980 1.00 93.00 84 GLU A N 1
ATOM 663 C CA . GLU A 1 84 ? 7.195 2.674 -7.74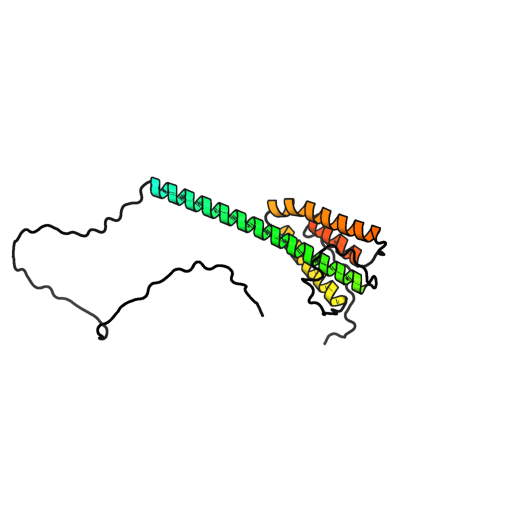0 1.00 93.00 84 GLU A CA 1
ATOM 664 C C . GLU A 1 84 ? 5.957 3.510 -7.406 1.00 93.00 84 GLU A C 1
ATOM 666 O O . GLU A 1 84 ? 5.433 3.401 -6.300 1.00 93.00 84 GLU A O 1
ATOM 671 N N . GLN A 1 85 ? 5.449 4.285 -8.367 1.00 91.88 85 GLN A N 1
ATOM 672 C CA . GLN A 1 85 ? 4.276 5.129 -8.156 1.00 91.88 85 GLN A CA 1
ATOM 673 C C . GLN A 1 85 ? 3.044 4.310 -7.754 1.00 91.88 85 GLN A C 1
ATOM 675 O O . GLN A 1 85 ? 2.380 4.662 -6.785 1.00 91.88 85 GLN A O 1
ATOM 680 N N . MET A 1 86 ? 2.789 3.180 -8.423 1.00 91.81 86 MET A N 1
ATOM 681 C CA . MET A 1 86 ? 1.661 2.304 -8.092 1.00 91.81 86 MET A CA 1
ATOM 682 C C . MET A 1 86 ? 1.707 1.791 -6.647 1.00 91.81 86 MET A C 1
ATOM 684 O O . MET A 1 86 ? 0.668 1.743 -5.990 1.00 91.81 86 MET A O 1
ATOM 688 N N . LEU A 1 87 ? 2.897 1.451 -6.136 1.00 92.31 87 LEU A N 1
ATOM 689 C CA . LEU A 1 87 ? 3.067 1.031 -4.741 1.00 92.31 87 LEU A CA 1
ATOM 690 C C . LEU A 1 87 ? 2.741 2.156 -3.756 1.00 92.31 87 LEU A C 1
ATOM 692 O O . LEU A 1 87 ? 2.099 1.907 -2.735 1.00 92.31 87 LEU A O 1
ATOM 696 N N . TYR A 1 88 ? 3.180 3.386 -4.042 1.00 92.31 88 TYR A N 1
ATOM 697 C CA . TYR A 1 88 ? 2.837 4.538 -3.204 1.00 92.31 88 TYR A CA 1
ATOM 698 C C . TYR A 1 88 ? 1.344 4.847 -3.263 1.00 92.31 88 TYR A C 1
ATOM 700 O O . TYR A 1 88 ? 0.746 5.062 -2.214 1.00 92.31 88 TYR A O 1
ATOM 708 N N . ASP A 1 89 ? 0.734 4.819 -4.446 1.00 89.81 89 ASP A N 1
ATOM 709 C CA . ASP A 1 89 ? -0.693 5.102 -4.611 1.00 89.81 89 ASP A CA 1
ATOM 710 C C . ASP A 1 89 ? -1.550 4.089 -3.835 1.00 89.81 89 ASP A C 1
ATOM 712 O O . ASP A 1 89 ? -2.429 4.484 -3.065 1.00 89.81 89 ASP A O 1
ATOM 716 N N . GLY A 1 90 ? -1.252 2.789 -3.964 1.00 90.00 90 GLY A N 1
ATOM 717 C CA . GLY A 1 90 ? -1.947 1.730 -3.225 1.00 90.00 90 GLY A CA 1
ATOM 718 C C . GLY A 1 90 ? -1.754 1.841 -1.711 1.00 90.00 90 GLY A C 1
ATOM 719 O O . GLY A 1 90 ? -2.712 1.724 -0.942 1.00 90.00 90 GLY A O 1
ATOM 720 N N . TYR A 1 91 ? -0.529 2.134 -1.263 1.00 92.94 91 TYR A N 1
ATOM 721 C CA . TYR A 1 91 ? -0.241 2.377 0.150 1.00 92.94 91 TYR A CA 1
ATOM 722 C C . TYR A 1 91 ? -1.028 3.569 0.704 1.00 92.94 91 TYR A C 1
ATOM 724 O O . TYR A 1 91 ? -1.690 3.452 1.736 1.00 92.94 91 TYR A O 1
ATOM 732 N N . GLU A 1 92 ? -0.968 4.719 0.035 1.00 90.62 92 GLU A N 1
ATOM 733 C CA . GLU A 1 92 ? -1.591 5.937 0.538 1.00 90.62 92 GLU A CA 1
ATOM 734 C C . GLU A 1 92 ? -3.121 5.836 0.522 1.00 90.62 92 GLU A C 1
ATOM 736 O O . GLU A 1 92 ? -3.778 6.289 1.462 1.00 90.62 92 GLU A O 1
ATOM 741 N N . HIS A 1 93 ? -3.693 5.180 -0.492 1.00 88.50 93 HIS A N 1
ATOM 742 C CA . HIS A 1 93 ? -5.119 4.868 -0.518 1.00 88.50 93 HIS A CA 1
ATOM 743 C C . HIS A 1 93 ? -5.519 3.950 0.648 1.00 88.50 93 HIS A C 1
ATOM 745 O O . HIS A 1 93 ? -6.500 4.231 1.341 1.00 88.50 93 HIS A O 1
ATOM 751 N N . THR A 1 94 ? -4.719 2.916 0.936 1.00 91.38 94 THR A N 1
ATOM 752 C CA . THR A 1 94 ? -4.934 2.027 2.091 1.00 91.38 94 THR A CA 1
ATOM 753 C C . THR A 1 94 ? -4.938 2.814 3.405 1.00 91.38 94 THR A C 1
ATOM 755 O O . THR A 1 94 ? -5.853 2.654 4.215 1.00 91.38 94 THR A O 1
ATOM 758 N N . ILE A 1 95 ? -3.955 3.698 3.618 1.00 91.19 95 ILE A N 1
ATOM 759 C CA . ILE A 1 95 ? -3.894 4.553 4.816 1.00 91.19 95 ILE A CA 1
ATOM 760 C C . ILE A 1 95 ? -5.102 5.493 4.881 1.00 91.19 95 ILE A C 1
ATOM 762 O O . ILE A 1 95 ? -5.717 5.603 5.939 1.00 91.19 95 ILE A O 1
ATOM 766 N N . GLY A 1 96 ? -5.498 6.114 3.768 1.00 87.38 96 GLY A N 1
ATOM 767 C CA . GLY A 1 96 ? -6.677 6.982 3.718 1.00 87.38 96 GLY A CA 1
ATOM 768 C C . GLY A 1 96 ? -7.971 6.262 4.119 1.00 87.38 96 GLY A C 1
ATOM 769 O O . GLY A 1 96 ? -8.788 6.815 4.854 1.00 87.38 96 GLY A O 1
ATOM 770 N N . MET A 1 97 ? -8.139 4.999 3.718 1.00 87.81 97 MET A N 1
ATOM 771 C CA . MET A 1 97 ? -9.289 4.188 4.134 1.00 87.81 97 MET A CA 1
ATOM 772 C C . MET A 1 97 ? -9.228 3.796 5.618 1.00 87.81 97 MET A C 1
ATOM 774 O O . MET A 1 97 ? -10.259 3.775 6.291 1.00 87.81 97 MET A O 1
ATOM 778 N N . ILE A 1 98 ? -8.033 3.534 6.154 1.00 90.00 98 ILE A N 1
ATOM 779 C CA . ILE A 1 98 ? -7.819 3.284 7.589 1.00 90.00 98 ILE A CA 1
ATOM 780 C C . ILE A 1 98 ? -8.148 4.538 8.421 1.00 90.00 98 ILE A C 1
ATOM 782 O O . ILE A 1 98 ? -8.759 4.436 9.486 1.00 90.00 98 ILE A O 1
ATOM 786 N N . GLU A 1 99 ? -7.794 5.724 7.933 1.00 87.50 99 GLU A N 1
ATOM 787 C CA . GLU A 1 99 ? -8.169 7.001 8.549 1.00 87.50 99 GLU A CA 1
ATOM 788 C C . GLU A 1 99 ? -9.688 7.237 8.512 1.00 87.50 99 GLU A C 1
ATOM 790 O O . GLU A 1 99 ? -10.258 7.764 9.468 1.00 87.50 99 GLU A O 1
ATOM 795 N N . GLU A 1 100 ? -10.376 6.810 7.450 1.00 85.50 100 GLU A N 1
ATOM 796 C CA . GLU A 1 100 ? -11.841 6.867 7.396 1.00 85.50 100 GLU A CA 1
ATOM 797 C C . GLU A 1 100 ? -12.484 5.904 8.406 1.00 85.50 100 GLU A C 1
ATOM 799 O O . GLU A 1 100 ? -13.422 6.279 9.113 1.00 85.50 100 GLU A O 1
ATOM 804 N N . LEU A 1 101 ? -11.935 4.694 8.562 1.00 86.88 101 LEU A N 1
ATOM 805 C CA . LEU A 1 101 ? -12.366 3.760 9.607 1.00 86.88 101 LEU A CA 1
ATOM 806 C C . LEU A 1 101 ? -12.233 4.377 11.008 1.00 86.88 101 LEU A C 1
ATOM 808 O O . LEU A 1 101 ? -13.136 4.234 11.832 1.00 86.88 101 LEU A O 1
ATOM 812 N N . GLU A 1 102 ? -11.146 5.106 11.265 1.00 85.50 102 GLU A N 1
ATOM 813 C CA . GLU A 1 102 ? -10.912 5.800 12.537 1.00 85.50 102 GLU A CA 1
ATOM 814 C C . GLU A 1 102 ? -12.005 6.832 12.856 1.00 85.50 102 GLU A C 1
ATOM 816 O O . GLU A 1 102 ? -12.437 6.955 14.007 1.00 85.50 102 GLU A O 1
ATOM 821 N N . LYS A 1 103 ? -12.530 7.525 11.839 1.00 82.25 103 LYS A N 1
ATOM 822 C CA . LYS A 1 103 ? -13.674 8.430 12.014 1.00 82.25 103 LYS A CA 1
ATOM 823 C C . LYS A 1 103 ? -14.962 7.682 12.342 1.00 82.25 103 LYS A C 1
ATOM 825 O O . LYS A 1 103 ? -15.703 8.125 13.219 1.00 82.25 103 LYS A O 1
ATOM 830 N N . HIS A 1 104 ? -15.216 6.549 11.680 1.00 80.12 104 HIS A N 1
ATOM 831 C CA . HIS A 1 104 ? -16.387 5.707 11.952 1.00 80.12 104 HIS A CA 1
ATOM 832 C C . HIS A 1 104 ? -16.398 5.143 13.376 1.00 80.12 104 HIS A C 1
ATOM 834 O O . HIS A 1 104 ? -17.470 4.944 13.944 1.00 80.12 104 HIS A O 1
ATOM 840 N N . GLU A 1 105 ? -15.230 4.910 13.976 1.00 78.31 105 GLU A N 1
ATOM 841 C CA . GLU A 1 105 ? -15.111 4.423 15.357 1.00 78.31 105 GLU A CA 1
ATOM 842 C C . GLU A 1 105 ? -15.331 5.513 16.423 1.00 78.31 105 GLU A C 1
ATOM 844 O O . GLU A 1 105 ? -15.129 5.277 17.612 1.00 78.31 105 GLU A O 1
ATOM 849 N N . GLY A 1 106 ? -15.830 6.688 16.022 1.00 61.88 106 GLY A N 1
ATOM 850 C CA . GLY A 1 106 ? -16.306 7.722 16.941 1.00 61.88 106 GLY A CA 1
ATOM 851 C C . GLY A 1 106 ? -15.210 8.646 17.456 1.00 61.88 106 GLY A C 1
ATOM 852 O O . GLY A 1 106 ? -15.454 9.433 18.372 1.00 61.88 106 GLY A O 1
ATOM 853 N N . HIS A 1 107 ? -14.013 8.594 16.867 1.00 62.06 107 HIS A N 1
ATOM 854 C CA . HIS A 1 107 ? -12.945 9.510 17.240 1.00 62.06 107 HIS A CA 1
ATOM 855 C C . HIS A 1 107 ? -13.104 10.898 16.620 1.00 62.06 107 HIS A C 1
ATOM 857 O O . HIS A 1 107 ? -12.499 11.812 17.163 1.00 62.06 107 HIS A O 1
ATOM 863 N N . ASN A 1 108 ? -13.901 11.086 15.545 1.00 63.97 108 ASN A N 1
ATOM 864 C CA . ASN A 1 108 ? -14.101 12.352 14.787 1.00 63.97 108 ASN A CA 1
ATOM 865 C C . ASN A 1 108 ? -12.808 13.139 14.460 1.00 63.97 108 ASN A C 1
ATOM 867 O O . ASN A 1 108 ? -12.842 14.263 13.966 1.00 63.97 108 ASN A O 1
ATOM 871 N N . VAL A 1 109 ? -11.663 12.532 14.741 1.00 60.97 109 VAL A N 1
ATOM 872 C CA . VAL A 1 109 ? -10.318 13.068 14.777 1.00 60.97 109 VAL A CA 1
ATOM 873 C C . VAL A 1 109 ? -9.479 11.923 14.259 1.00 60.97 109 VAL A C 1
ATOM 875 O O . VAL A 1 109 ? -9.457 10.844 14.847 1.00 60.97 109 VAL A O 1
ATOM 878 N N . SER A 1 110 ? -8.822 12.166 13.137 1.00 66.88 110 SER A N 1
ATOM 879 C CA . SER A 1 110 ? -7.837 11.251 12.589 1.00 66.88 110 SER A CA 1
ATOM 880 C C . SER A 1 110 ? -6.442 11.863 12.696 1.00 66.88 110 SER A C 1
ATOM 882 O O . SER A 1 110 ? -6.275 13.087 12.839 1.00 66.88 110 SER A O 1
ATOM 884 N N . ALA A 1 111 ? -5.409 11.023 12.616 1.00 66.50 111 ALA A N 1
ATOM 885 C CA . ALA A 1 111 ? -4.042 11.495 12.432 1.00 66.50 111 ALA A CA 1
ATOM 886 C C . ALA A 1 111 ? -3.891 12.404 11.196 1.00 66.50 111 ALA A C 1
ATOM 888 O O . ALA A 1 111 ? -3.108 13.351 11.287 1.00 66.50 111 ALA A O 1
ATOM 889 N N . GLY A 1 112 ? -4.714 12.237 10.150 1.00 66.25 112 GLY A N 1
ATOM 890 C CA . GLY A 1 112 ? -4.850 13.197 9.043 1.00 66.25 112 GLY A CA 1
ATOM 891 C C . GLY A 1 112 ? -3.581 13.338 8.203 1.00 66.25 112 GLY A C 1
ATOM 892 O O . GLY A 1 112 ? -3.162 14.444 7.877 1.00 66.25 112 GLY A O 1
ATOM 893 N N . PHE A 1 113 ? -2.936 12.218 7.921 1.00 62.22 113 PHE A N 1
ATOM 894 C CA . PHE A 1 113 ? -1.572 12.135 7.414 1.00 62.22 113 PHE A CA 1
ATOM 895 C C . PHE A 1 113 ? -1.496 11.851 5.925 1.00 62.22 113 PHE A C 1
ATOM 897 O O . PHE A 1 113 ? -0.545 12.293 5.287 1.00 62.22 113 PHE A O 1
ATOM 904 N N . SER A 1 114 ? -2.482 11.143 5.368 1.00 60.66 114 SER A N 1
ATOM 905 C CA . SER A 1 114 ? -2.467 10.821 3.939 1.00 60.66 114 SER A CA 1
ATOM 906 C C . SER A 1 114 ? -2.616 12.073 3.067 1.00 60.66 114 SER A C 1
ATOM 908 O O . SER A 1 114 ? -2.177 12.087 1.926 1.00 60.66 114 SER A O 1
ATOM 910 N N . GLY A 1 115 ? -3.280 13.135 3.550 1.00 57.38 115 GLY A N 1
ATOM 911 C CA . GLY A 1 115 ? -3.673 14.289 2.721 1.00 57.38 115 GLY A CA 1
ATOM 912 C C . GLY A 1 115 ? -4.648 13.939 1.578 1.00 57.38 115 GLY A C 1
ATOM 913 O O . GLY A 1 115 ? -5.190 14.828 0.926 1.00 57.38 115 GLY A O 1
ATOM 914 N N . LEU A 1 116 ? -4.915 12.647 1.363 1.00 55.84 116 LEU A N 1
ATOM 915 C CA . LEU A 1 116 ? -5.750 12.076 0.306 1.00 55.84 116 LEU A CA 1
ATOM 916 C C . LEU A 1 116 ? -7.205 11.935 0.706 1.00 55.84 116 LEU A C 1
ATOM 918 O O . LEU A 1 116 ? -8.070 11.710 -0.143 1.00 55.84 116 LEU A O 1
ATOM 922 N N . LEU A 1 117 ? -7.481 12.084 1.995 1.00 51.69 117 LEU A N 1
ATOM 923 C CA . LEU A 1 117 ? -8.803 11.875 2.544 1.00 51.69 117 LEU A CA 1
ATOM 924 C C . LEU A 1 117 ? -9.845 12.849 1.965 1.00 51.69 117 LEU A C 1
ATOM 926 O O . LEU A 1 117 ? -11.033 12.549 1.938 1.00 51.69 117 LEU A O 1
ATOM 930 N N . GLU A 1 118 ? -9.398 13.982 1.417 1.00 50.12 118 GLU A N 1
ATOM 931 C CA . GLU A 1 118 ? -10.260 14.907 0.681 1.00 50.12 118 GLU A CA 1
ATOM 932 C C . GLU A 1 118 ? -10.438 14.587 -0.809 1.00 50.12 118 GLU A C 1
ATOM 934 O O . GLU A 1 118 ? -11.402 15.067 -1.407 1.00 50.12 118 GLU A O 1
ATOM 939 N N . GLN A 1 119 ? -9.510 13.847 -1.420 1.00 51.03 119 GLN A N 1
ATOM 940 C CA . GLN A 1 119 ? -9.432 13.686 -2.876 1.00 51.03 119 GLN A CA 1
ATOM 941 C C . GLN A 1 119 ? -9.892 12.307 -3.358 1.00 51.03 119 GLN A C 1
ATOM 943 O O . GLN A 1 119 ? -10.449 12.215 -4.450 1.00 51.03 119 GLN A O 1
ATOM 948 N N . ILE A 1 120 ? -9.676 11.248 -2.570 1.00 52.22 120 ILE A N 1
ATOM 949 C CA . ILE A 1 120 ? -9.905 9.866 -3.025 1.00 52.22 120 ILE A CA 1
ATOM 950 C C . ILE A 1 120 ? -11.226 9.290 -2.523 1.00 52.22 120 ILE A C 1
ATOM 952 O O . ILE A 1 120 ? -11.885 8.537 -3.239 1.00 52.22 120 ILE A O 1
ATOM 956 N N . ILE A 1 121 ? -11.668 9.682 -1.329 1.00 52.25 121 ILE A N 1
ATOM 957 C CA . ILE A 1 121 ? -13.000 9.315 -0.851 1.00 52.25 121 ILE A CA 1
ATOM 958 C C . ILE A 1 121 ? -13.973 10.336 -1.442 1.00 52.25 121 ILE A C 1
ATOM 960 O O . ILE A 1 121 ? -13.847 11.525 -1.133 1.00 52.25 121 ILE A O 1
ATOM 964 N N . PRO A 1 122 ? -14.932 9.932 -2.298 1.00 47.91 122 PRO A N 1
ATOM 965 C CA . PRO A 1 122 ? -15.913 10.863 -2.831 1.00 47.91 122 PRO A CA 1
ATOM 966 C C . PRO A 1 122 ? -16.591 11.586 -1.665 1.00 47.91 122 PRO A C 1
ATOM 968 O O . PRO A 1 122 ? -17.234 10.950 -0.824 1.00 47.91 122 PRO A O 1
ATOM 971 N N . LYS A 1 123 ? -16.413 12.912 -1.590 1.00 43.88 123 LYS A N 1
ATOM 972 C CA . LYS A 1 123 ? -17.013 13.751 -0.546 1.00 43.88 123 LYS A CA 1
ATOM 973 C C . LYS A 1 123 ? -18.524 13.472 -0.529 1.00 43.88 123 LYS A C 1
ATOM 975 O O . LYS A 1 123 ? -19.219 13.803 -1.485 1.00 43.88 123 LYS A O 1
ATOM 980 N N . GLY A 1 124 ? -19.015 12.814 0.526 1.00 43.75 124 GLY A N 1
ATOM 981 C CA . GLY A 1 124 ? -20.435 12.473 0.693 1.00 43.75 124 GLY A CA 1
ATOM 982 C C . GLY A 1 124 ? -20.795 10.983 0.719 1.00 43.75 124 GLY A C 1
ATOM 983 O O . GLY A 1 124 ? -21.970 10.669 0.908 1.00 43.75 124 GLY A O 1
ATOM 984 N N . THR A 1 125 ? -19.851 10.044 0.585 1.00 52.03 125 THR A N 1
ATOM 985 C CA . THR A 1 125 ? -20.174 8.627 0.820 1.00 52.03 125 THR A CA 1
ATOM 986 C C . THR A 1 125 ? -20.074 8.294 2.306 1.00 52.03 125 THR A C 1
ATOM 988 O O . THR A 1 125 ? -18.997 7.958 2.787 1.00 52.03 125 THR A O 1
ATOM 991 N N . ASN A 1 126 ? -21.201 8.338 3.023 1.00 63.22 126 ASN A N 1
ATOM 992 C CA . ASN A 1 126 ? -21.364 7.706 4.341 1.00 63.22 126 ASN A CA 1
ATOM 993 C C . ASN A 1 126 ? -21.314 6.174 4.185 1.00 63.22 126 ASN A C 1
ATOM 995 O O . ASN A 1 126 ? -22.326 5.493 4.378 1.00 63.22 126 ASN A O 1
ATOM 999 N N . LYS A 1 127 ? -20.182 5.625 3.726 1.00 72.00 127 LYS A N 1
ATOM 1000 C CA . LYS A 1 127 ? -20.048 4.180 3.540 1.00 72.00 127 LYS A CA 1
ATOM 1001 C C . LYS A 1 127 ? -20.195 3.510 4.907 1.00 72.00 127 LYS A C 1
ATOM 1003 O O . LYS A 1 127 ? -19.603 3.977 5.873 1.00 72.00 127 LYS A O 1
ATOM 1008 N N . PRO A 1 128 ? -20.991 2.444 5.031 1.00 81.38 128 PRO A N 1
ATOM 1009 C CA . PRO A 1 128 ? -21.031 1.654 6.249 1.00 81.38 128 PRO A CA 1
ATOM 1010 C C . PRO A 1 128 ? -19.628 1.206 6.678 1.00 81.38 128 PRO A C 1
ATOM 1012 O O . PRO A 1 128 ? -18.793 0.876 5.836 1.00 81.38 128 PRO A O 1
ATOM 1015 N N . LYS A 1 129 ? -19.396 1.101 7.992 1.00 83.56 129 LYS A N 1
ATOM 1016 C CA . LYS A 1 129 ? -18.127 0.611 8.555 1.00 83.56 129 LYS A CA 1
ATOM 1017 C C . LYS A 1 129 ? -17.675 -0.710 7.914 1.00 83.56 129 LYS A C 1
ATOM 1019 O O . LYS A 1 129 ? -16.500 -0.853 7.595 1.00 83.56 129 LYS A O 1
ATOM 1024 N N . HIS A 1 130 ? -18.608 -1.639 7.678 1.00 83.69 130 HIS A N 1
ATOM 1025 C CA . HIS A 1 130 ? -18.301 -2.931 7.057 1.00 83.69 130 HIS A CA 1
ATOM 1026 C C . HIS A 1 130 ? -17.753 -2.800 5.622 1.00 83.69 130 HIS A C 1
ATOM 1028 O O . HIS A 1 130 ? -16.836 -3.535 5.255 1.00 83.69 130 HIS A O 1
ATOM 1034 N N . ASP A 1 131 ? -18.255 -1.841 4.833 1.00 84.44 131 ASP A N 1
ATOM 1035 C CA . ASP A 1 131 ? -17.772 -1.575 3.473 1.00 84.44 131 ASP A CA 1
ATOM 1036 C C . ASP A 1 131 ? -16.372 -0.958 3.503 1.00 84.44 131 ASP A C 1
ATOM 1038 O O . ASP A 1 131 ? -15.504 -1.349 2.725 1.00 84.44 131 ASP A O 1
ATOM 1042 N N . VAL A 1 132 ? -16.125 -0.031 4.434 1.00 86.81 132 VAL A N 1
ATOM 1043 C CA . VAL A 1 132 ? -14.792 0.549 4.661 1.00 86.81 132 VAL A CA 1
ATOM 1044 C C . VAL A 1 132 ? -13.790 -0.545 5.026 1.00 86.81 132 VAL A C 1
ATOM 1046 O O . VAL A 1 132 ? -12.729 -0.621 4.410 1.00 86.81 132 VAL A O 1
ATOM 1049 N N . THR A 1 133 ? -14.134 -1.442 5.957 1.00 89.06 133 THR A N 1
ATOM 1050 C CA . THR A 1 133 ? -13.247 -2.559 6.315 1.00 89.06 133 THR A CA 1
ATOM 1051 C C . THR A 1 133 ? -13.005 -3.514 5.148 1.00 89.06 133 THR A C 1
ATOM 1053 O O . THR A 1 133 ? -11.869 -3.924 4.939 1.00 89.06 133 THR A O 1
ATOM 1056 N N . ALA A 1 134 ? -14.026 -3.812 4.336 1.00 88.25 134 ALA A N 1
ATOM 1057 C CA . ALA A 1 134 ? -13.869 -4.675 3.166 1.00 88.25 134 ALA A CA 1
ATOM 1058 C C . ALA A 1 134 ? -12.943 -4.058 2.104 1.00 88.25 134 ALA A C 1
ATOM 1060 O O . ALA A 1 134 ? -12.140 -4.770 1.501 1.00 88.25 134 ALA A O 1
ATOM 1061 N N . ILE A 1 135 ? -13.019 -2.738 1.902 1.00 89.31 135 ILE A N 1
ATOM 1062 C CA . ILE A 1 135 ? -12.100 -2.016 1.016 1.00 89.31 135 ILE A CA 1
ATOM 1063 C C . ILE A 1 135 ? -10.674 -2.097 1.570 1.00 89.31 135 ILE A C 1
ATOM 1065 O O . ILE A 1 135 ? -9.782 -2.496 0.834 1.00 89.31 135 ILE A O 1
ATOM 1069 N N . ILE A 1 136 ? -10.452 -1.808 2.858 1.00 91.31 136 ILE A N 1
ATOM 1070 C CA . ILE A 1 136 ? -9.111 -1.893 3.472 1.00 91.31 136 ILE A CA 1
ATOM 1071 C C . ILE A 1 136 ? -8.491 -3.281 3.264 1.00 91.31 136 ILE A C 1
ATOM 1073 O O . ILE A 1 136 ? -7.319 -3.388 2.913 1.00 91.31 136 ILE A O 1
ATOM 1077 N N . GLU A 1 137 ? -9.258 -4.351 3.462 1.00 91.62 137 GLU A N 1
ATOM 1078 C CA . GLU A 1 137 ? -8.776 -5.726 3.279 1.00 91.62 137 GLU A CA 1
ATOM 1079 C C . GLU A 1 137 ? -8.424 -6.037 1.815 1.00 91.62 137 GLU A C 1
ATOM 1081 O O . GLU A 1 137 ? -7.401 -6.675 1.542 1.00 91.62 137 GLU A O 1
ATOM 1086 N N . ALA A 1 138 ? -9.237 -5.561 0.868 1.00 90.75 138 ALA A N 1
ATOM 1087 C CA . ALA A 1 138 ? -8.959 -5.698 -0.560 1.00 90.75 138 ALA A CA 1
ATOM 1088 C C . ALA A 1 138 ? -7.692 -4.927 -0.970 1.00 90.75 138 ALA A C 1
ATOM 1090 O O . ALA A 1 138 ? -6.839 -5.475 -1.668 1.00 90.75 138 ALA A O 1
ATOM 1091 N N . GLU A 1 139 ? -7.533 -3.695 -0.488 1.00 91.31 139 GLU A N 1
ATOM 1092 C CA . GLU A 1 139 ? -6.365 -2.848 -0.754 1.00 91.31 139 GLU A CA 1
ATOM 1093 C C . GLU A 1 139 ? -5.092 -3.427 -0.127 1.00 91.31 139 GLU A C 1
ATOM 1095 O O . GLU A 1 139 ? -4.061 -3.499 -0.789 1.00 91.31 139 GLU A O 1
ATOM 1100 N N . LEU A 1 140 ? -5.165 -3.947 1.102 1.00 93.06 140 LEU A N 1
ATOM 1101 C CA . LEU A 1 140 ? -4.051 -4.657 1.739 1.00 93.06 140 LEU A CA 1
ATOM 1102 C C . LEU A 1 140 ? -3.626 -5.891 0.939 1.00 93.06 140 LEU A C 1
ATOM 1104 O O . LEU A 1 140 ? -2.432 -6.138 0.795 1.00 93.06 140 LEU A O 1
ATOM 1108 N N . THR A 1 141 ? -4.587 -6.642 0.396 1.00 91.19 141 THR A N 1
ATOM 1109 C CA . THR A 1 141 ? -4.298 -7.781 -0.489 1.00 91.19 141 THR A CA 1
ATOM 1110 C C . THR A 1 141 ? -3.646 -7.309 -1.790 1.00 91.19 141 THR A C 1
ATOM 1112 O O . THR A 1 141 ? -2.696 -7.923 -2.268 1.00 91.19 141 THR A O 1
ATOM 1115 N N . CYS A 1 142 ? -4.116 -6.197 -2.360 1.00 90.88 142 CYS A N 1
ATOM 1116 C CA . CYS A 1 142 ? -3.517 -5.613 -3.557 1.00 90.88 142 CYS A CA 1
ATOM 1117 C C . CYS A 1 142 ? -2.076 -5.158 -3.296 1.00 90.88 142 CYS A C 1
ATOM 1119 O O . CYS A 1 142 ? -1.180 -5.492 -4.069 1.00 90.88 142 CYS A O 1
ATOM 1121 N N . LEU A 1 143 ? -1.838 -4.460 -2.184 1.00 92.31 143 LEU A N 1
ATOM 1122 C CA . LEU A 1 143 ? -0.512 -4.013 -1.771 1.00 92.31 143 LEU A CA 1
ATOM 1123 C C . LEU A 1 143 ? 0.431 -5.201 -1.541 1.00 92.31 143 LEU A C 1
ATOM 1125 O O . LEU A 1 143 ? 1.593 -5.130 -1.926 1.00 92.31 143 LEU A O 1
ATOM 1129 N N . ASP A 1 144 ? -0.063 -6.302 -0.972 1.00 91.25 144 ASP A N 1
ATOM 1130 C CA . ASP A 1 144 ? 0.700 -7.544 -0.789 1.00 91.25 144 ASP A CA 1
ATOM 11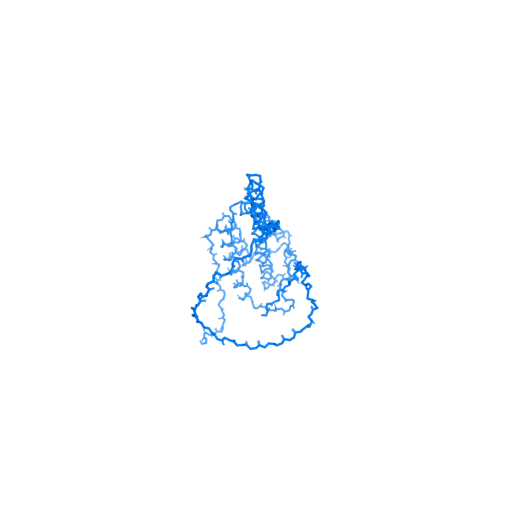31 C C . ASP A 1 144 ? 1.155 -8.142 -2.125 1.00 91.25 144 ASP A C 1
ATOM 1133 O O . ASP A 1 144 ? 2.344 -8.394 -2.341 1.00 91.25 144 ASP A O 1
ATOM 1137 N N . VAL A 1 145 ? 0.230 -8.257 -3.081 1.00 90.06 145 VAL A N 1
ATOM 1138 C CA . VAL A 1 145 ? 0.527 -8.704 -4.449 1.00 90.06 145 VAL A CA 1
ATOM 1139 C C . VAL A 1 145 ? 1.530 -7.760 -5.120 1.00 90.06 145 VAL A C 1
ATOM 1141 O O . VAL A 1 145 ? 2.517 -8.214 -5.698 1.00 90.06 145 VAL A O 1
ATOM 1144 N N . GLN A 1 146 ? 1.345 -6.443 -5.013 1.00 91.25 146 GLN A N 1
ATOM 1145 C CA . GLN A 1 146 ? 2.276 -5.473 -5.595 1.00 91.25 146 GLN A CA 1
ATOM 1146 C C . GLN A 1 146 ? 3.673 -5.576 -4.966 1.00 91.25 146 GLN A C 1
ATOM 1148 O O . GLN A 1 146 ? 4.665 -5.578 -5.689 1.00 91.25 146 GLN A O 1
ATOM 1153 N N . MET A 1 147 ? 3.776 -5.723 -3.643 1.00 90.19 147 MET A N 1
ATOM 1154 C CA . MET A 1 147 ? 5.054 -5.907 -2.943 1.00 90.19 147 MET A CA 1
ATOM 1155 C C . MET A 1 147 ? 5.746 -7.232 -3.291 1.00 90.19 147 MET A C 1
ATOM 1157 O O . MET A 1 147 ? 6.970 -7.324 -3.164 1.00 90.19 147 MET A O 1
ATOM 1161 N N . THR A 1 148 ? 4.983 -8.234 -3.730 1.00 88.88 148 THR A N 1
ATOM 1162 C CA . THR A 1 148 ? 5.480 -9.556 -4.139 1.00 88.88 148 THR A CA 1
ATOM 1163 C C . THR A 1 148 ? 5.991 -9.564 -5.577 1.00 88.88 148 THR A C 1
ATOM 1165 O O . THR A 1 148 ? 7.055 -10.119 -5.848 1.00 88.88 148 THR A O 1
ATOM 1168 N N . PHE A 1 149 ? 5.259 -8.935 -6.501 1.00 88.50 149 PHE A N 1
ATOM 1169 C CA . PHE A 1 149 ? 5.543 -9.023 -7.939 1.00 88.50 149 PHE A CA 1
ATOM 1170 C C . PHE A 1 149 ? 6.236 -7.793 -8.536 1.00 88.50 149 PHE A C 1
ATOM 1172 O O . PHE A 1 149 ? 6.732 -7.871 -9.661 1.00 88.50 149 PHE A O 1
ATOM 1179 N N . ALA A 1 150 ? 6.297 -6.661 -7.828 1.00 90.19 150 ALA A N 1
ATOM 1180 C CA . ALA A 1 150 ? 7.036 -5.501 -8.316 1.00 90.19 150 ALA A CA 1
ATOM 1181 C C . ALA A 1 150 ? 8.555 -5.774 -8.353 1.00 90.19 150 ALA A C 1
ATOM 1183 O O . ALA A 1 150 ? 9.069 -6.573 -7.562 1.00 90.19 150 ALA A O 1
ATOM 1184 N N . PRO A 1 151 ? 9.302 -5.084 -9.239 1.00 91.88 151 PRO A N 1
ATOM 1185 C CA . PRO A 1 151 ? 10.747 -5.248 -9.353 1.00 91.88 151 PRO A CA 1
ATOM 1186 C C . PRO A 1 151 ? 11.463 -5.144 -7.990 1.00 91.88 151 PRO A C 1
ATOM 1188 O O . PRO A 1 151 ? 11.169 -4.221 -7.219 1.00 91.88 151 PRO A O 1
ATOM 1191 N N . PRO A 1 152 ? 12.409 -6.046 -7.661 1.00 89.81 152 PRO A N 1
ATOM 1192 C CA . PRO A 1 152 ? 13.043 -6.090 -6.341 1.00 89.81 152 PRO A CA 1
ATOM 1193 C C . PRO A 1 152 ? 13.749 -4.796 -5.926 1.00 89.81 152 PRO A C 1
ATOM 1195 O O . PRO A 1 152 ? 13.877 -4.512 -4.733 1.00 89.81 152 PRO A O 1
ATOM 1198 N N . GLU A 1 153 ? 14.250 -4.017 -6.885 1.00 90.44 153 GLU A N 1
ATOM 1199 C CA . GLU A 1 153 ? 14.885 -2.724 -6.618 1.00 90.44 153 GLU A CA 1
ATOM 1200 C C . GLU A 1 153 ? 13.855 -1.705 -6.120 1.00 90.44 153 GLU A C 1
ATOM 1202 O O . GLU A 1 153 ? 14.113 -0.984 -5.154 1.00 90.44 153 GLU A O 1
ATOM 1207 N N . VAL A 1 154 ? 12.669 -1.706 -6.734 1.00 92.38 154 VAL A N 1
ATOM 1208 C CA . VAL A 1 154 ? 11.547 -0.835 -6.375 1.00 92.38 154 VAL A CA 1
ATOM 1209 C C . VAL A 1 154 ? 11.017 -1.204 -4.993 1.00 92.38 154 VAL A C 1
ATOM 1211 O O . VAL A 1 154 ? 10.933 -0.346 -4.115 1.00 92.38 154 VAL A O 1
ATOM 1214 N N . THR A 1 155 ? 10.718 -2.484 -4.751 1.00 91.94 155 THR A N 1
ATOM 1215 C CA . THR A 1 155 ? 10.147 -2.917 -3.463 1.00 91.94 155 THR A CA 1
ATOM 1216 C C . THR A 1 155 ? 11.121 -2.700 -2.312 1.00 91.94 155 THR A C 1
ATOM 1218 O O . THR A 1 155 ? 10.710 -2.297 -1.225 1.00 91.94 155 THR A O 1
ATOM 1221 N N . ARG A 1 156 ? 12.426 -2.900 -2.527 1.00 90.06 156 ARG A N 1
ATOM 1222 C CA . ARG A 1 156 ? 13.462 -2.623 -1.520 1.00 90.06 156 ARG A CA 1
ATOM 1223 C C . ARG A 1 156 ? 13.554 -1.136 -1.186 1.00 90.06 156 ARG A C 1
ATOM 1225 O O . ARG A 1 156 ? 13.637 -0.795 -0.007 1.00 90.06 156 ARG A O 1
ATOM 1232 N N . ALA A 1 157 ? 13.524 -0.270 -2.200 1.00 89.62 157 ALA A N 1
ATOM 1233 C CA . ALA A 1 157 ? 13.579 1.178 -2.015 1.00 89.62 157 ALA A CA 1
ATOM 1234 C C . ALA A 1 157 ? 12.309 1.727 -1.340 1.00 89.62 157 ALA A C 1
ATOM 1236 O O . ALA A 1 157 ? 12.402 2.562 -0.437 1.00 89.62 157 ALA A O 1
ATOM 1237 N N . ALA A 1 158 ? 11.133 1.235 -1.738 1.00 91.62 158 ALA A N 1
ATOM 1238 C CA . ALA A 1 158 ? 9.848 1.665 -1.195 1.00 91.62 158 ALA A CA 1
ATOM 1239 C C . ALA A 1 158 ? 9.639 1.183 0.248 1.00 91.62 158 ALA A C 1
ATOM 1241 O O . ALA A 1 158 ? 9.212 1.959 1.100 1.00 91.62 158 ALA A O 1
ATOM 1242 N N . ARG A 1 159 ? 10.000 -0.069 0.560 1.00 92.12 159 ARG A N 1
ATOM 1243 C CA . ARG A 1 159 ? 9.722 -0.720 1.852 1.00 92.12 159 ARG A CA 1
ATOM 1244 C C . ARG A 1 159 ? 10.099 0.126 3.060 1.00 92.12 159 ARG A C 1
ATOM 1246 O O . ARG A 1 159 ? 9.262 0.357 3.925 1.00 92.12 159 ARG A O 1
ATOM 1253 N N . MET A 1 160 ? 11.341 0.601 3.118 1.00 89.62 160 MET A N 1
ATOM 1254 C CA . MET A 1 160 ? 11.808 1.378 4.270 1.00 89.62 160 MET A CA 1
ATOM 1255 C C . MET A 1 160 ? 11.069 2.711 4.395 1.00 89.62 160 MET A C 1
ATOM 1257 O O . MET A 1 160 ? 10.665 3.075 5.496 1.00 89.62 160 MET A O 1
ATOM 1261 N N . LYS A 1 161 ? 10.823 3.395 3.271 1.00 93.25 161 LYS A N 1
ATOM 1262 C CA . LYS A 1 161 ? 10.089 4.667 3.245 1.00 93.25 161 LYS A CA 1
ATOM 1263 C C . LYS A 1 161 ? 8.639 4.484 3.697 1.00 93.25 161 LYS A C 1
ATOM 1265 O O . LYS A 1 161 ? 8.155 5.254 4.520 1.00 93.25 161 LYS A O 1
ATOM 1270 N N . LEU A 1 162 ? 7.954 3.451 3.208 1.00 94.69 162 LEU A N 1
ATOM 1271 C CA . LEU A 1 162 ? 6.560 3.165 3.562 1.00 94.69 162 LEU A CA 1
ATOM 1272 C C . LEU A 1 162 ? 6.414 2.723 5.025 1.00 94.69 162 LEU A C 1
ATOM 1274 O O . LEU A 1 162 ? 5.494 3.161 5.720 1.00 94.69 162 LEU A O 1
ATOM 1278 N N . VAL A 1 163 ? 7.348 1.915 5.536 1.00 94.31 163 VAL A N 1
ATOM 1279 C CA . VAL A 1 163 ? 7.385 1.558 6.964 1.00 94.31 163 VAL A CA 1
ATOM 1280 C C . VAL A 1 163 ? 7.606 2.806 7.814 1.00 94.31 163 VAL A C 1
ATOM 1282 O O . VAL A 1 163 ? 6.868 3.022 8.772 1.00 94.31 163 VAL A O 1
ATOM 1285 N N . GLU A 1 164 ? 8.561 3.664 7.450 1.00 93.25 164 GLU A N 1
ATOM 1286 C CA . GLU A 1 164 ? 8.818 4.917 8.164 1.00 93.25 164 GLU A CA 1
ATOM 1287 C C . GLU A 1 164 ? 7.584 5.830 8.180 1.00 93.25 164 GLU A C 1
ATOM 1289 O O . GLU A 1 164 ? 7.212 6.335 9.241 1.00 93.25 164 GLU A O 1
ATOM 1294 N N . LYS A 1 165 ? 6.904 6.000 7.037 1.00 92.88 165 LYS A N 1
ATOM 1295 C CA . LYS A 1 165 ? 5.644 6.756 6.949 1.00 92.88 165 LYS A CA 1
ATOM 1296 C C . LYS A 1 165 ? 4.575 6.172 7.875 1.00 92.88 165 LYS A C 1
ATOM 1298 O O . LYS A 1 165 ? 3.969 6.913 8.644 1.00 92.88 165 LYS A O 1
ATOM 1303 N N . THR A 1 166 ? 4.426 4.848 7.893 1.00 93.62 166 THR A N 1
ATOM 1304 C CA . THR A 1 166 ? 3.456 4.159 8.763 1.00 93.62 166 THR A CA 1
ATOM 1305 C C . THR A 1 166 ? 3.782 4.355 10.243 1.00 93.62 166 THR A C 1
ATOM 1307 O O . THR A 1 166 ? 2.895 4.599 11.056 1.00 93.62 166 THR A O 1
ATOM 1310 N N . LEU A 1 167 ? 5.060 4.297 10.619 1.00 92.44 167 LEU A N 1
ATOM 1311 C CA . LEU A 1 167 ? 5.483 4.516 12.003 1.00 92.44 167 LEU A CA 1
ATOM 1312 C C . LEU A 1 167 ? 5.284 5.971 12.442 1.00 92.44 167 LEU A C 1
ATOM 1314 O O . LEU A 1 167 ? 4.826 6.202 13.561 1.00 92.44 167 LEU A O 1
ATOM 1318 N N . LYS A 1 168 ? 5.565 6.944 11.565 1.00 91.88 168 LYS A N 1
ATOM 1319 C CA . LYS A 1 168 ? 5.267 8.366 11.815 1.00 91.88 168 LYS A CA 1
ATOM 1320 C C . LYS A 1 168 ? 3.771 8.596 12.004 1.00 91.88 168 LYS A C 1
ATOM 1322 O O . LYS A 1 168 ? 3.379 9.310 12.922 1.00 91.88 168 LYS A O 1
ATOM 1327 N N . TRP A 1 169 ? 2.941 7.940 11.199 1.00 90.12 169 TRP A N 1
ATOM 1328 C CA . TRP A 1 169 ? 1.491 7.976 11.352 1.00 90.12 169 TRP A CA 1
ATOM 1329 C C . TRP A 1 169 ? 1.031 7.442 12.714 1.00 90.12 169 TRP A C 1
ATOM 1331 O O . TRP A 1 169 ? 0.296 8.116 13.434 1.00 90.12 169 TRP A O 1
ATOM 1341 N N . VAL A 1 170 ? 1.530 6.270 13.124 1.00 90.69 170 VAL A N 1
ATOM 1342 C CA . VAL A 1 170 ? 1.242 5.688 14.448 1.00 90.69 170 VAL A CA 1
ATOM 1343 C C . VAL A 1 170 ? 1.701 6.610 15.581 1.00 90.69 170 VAL A C 1
ATOM 1345 O O . VAL A 1 170 ? 0.991 6.755 16.578 1.00 90.69 170 VAL A O 1
ATOM 1348 N N . ALA A 1 171 ? 2.870 7.240 15.450 1.00 90.00 171 ALA A N 1
ATOM 1349 C CA . ALA A 1 171 ? 3.365 8.197 16.435 1.00 90.00 171 ALA A CA 1
ATOM 1350 C C . ALA A 1 171 ? 2.435 9.416 16.552 1.00 90.00 171 ALA A C 1
ATOM 1352 O O . ALA A 1 171 ? 2.018 9.753 17.659 1.00 90.00 171 ALA A O 1
ATOM 1353 N N . ALA A 1 172 ? 2.005 9.990 15.424 1.00 88.62 172 ALA A N 1
ATOM 1354 C CA . ALA A 1 172 ? 1.065 11.111 15.400 1.00 88.62 172 ALA A CA 1
ATOM 1355 C C . ALA A 1 172 ? -0.285 10.769 16.061 1.00 88.62 172 ALA A C 1
ATOM 1357 O O . ALA A 1 172 ? -0.874 11.607 16.747 1.00 88.62 172 ALA A O 1
ATOM 1358 N N . ARG A 1 173 ? -0.771 9.525 15.920 1.00 88.56 173 ARG A N 1
ATOM 1359 C CA . ARG A 1 173 ? -1.977 9.053 16.633 1.00 88.56 173 ARG A CA 1
ATOM 1360 C C . ARG A 1 173 ? -1.793 9.067 18.147 1.00 88.56 173 ARG A C 1
ATOM 1362 O O . ARG A 1 173 ? -2.694 9.493 18.869 1.00 88.56 173 ARG A O 1
ATOM 1369 N N . ARG A 1 174 ? -0.624 8.629 18.626 1.00 87.31 174 ARG A N 1
ATOM 1370 C CA . ARG A 1 174 ? -0.292 8.628 20.060 1.00 87.31 174 ARG A CA 1
ATOM 1371 C C . ARG A 1 174 ? -0.190 10.040 20.621 1.00 87.31 174 ARG A C 1
ATOM 1373 O O . ARG A 1 174 ? -0.734 10.292 21.689 1.00 87.31 174 ARG A O 1
ATOM 1380 N N . GLU A 1 175 ? 0.450 10.953 19.896 1.00 88.62 175 GLU A N 1
ATOM 1381 C CA . GLU A 1 175 ? 0.556 12.367 20.285 1.00 88.62 175 GLU A CA 1
ATOM 1382 C C . GLU A 1 175 ? -0.819 13.039 20.389 1.00 88.62 175 GLU A C 1
ATOM 1384 O O . GLU A 1 175 ? -1.064 13.815 21.310 1.00 88.62 175 GLU A O 1
ATOM 1389 N N . LYS A 1 176 ? -1.749 12.679 19.497 1.00 85.75 176 LYS A N 1
ATOM 1390 C CA . LYS A 1 176 ? -3.149 13.134 19.529 1.00 85.75 176 LYS A CA 1
ATOM 1391 C C . LYS A 1 176 ? -4.012 12.442 20.593 1.00 85.75 176 LYS A C 1
ATOM 1393 O O . LYS A 1 176 ? -5.187 12.777 20.723 1.00 85.75 176 LYS A O 1
ATOM 1398 N N . GLY A 1 177 ? -3.472 11.479 21.344 1.00 85.00 177 GLY A N 1
ATOM 1399 C CA . GLY A 1 177 ? -4.212 10.751 22.378 1.00 85.00 177 GLY A CA 1
ATOM 1400 C C . GLY A 1 177 ? -5.344 9.873 21.834 1.00 85.00 177 GLY A C 1
ATOM 1401 O O . GLY A 1 177 ? -6.314 9.613 22.550 1.00 85.00 177 GLY A O 1
ATOM 1402 N N . ILE A 1 178 ? -5.247 9.428 20.576 1.00 84.25 178 ILE A N 1
ATOM 1403 C CA . ILE A 1 178 ? -6.262 8.558 19.973 1.00 84.25 178 ILE A CA 1
ATOM 1404 C C . ILE A 1 178 ? -6.215 7.188 20.661 1.00 84.25 178 ILE A C 1
ATOM 1406 O O . ILE A 1 178 ? -5.144 6.606 20.852 1.00 84.25 178 ILE A O 1
ATOM 1410 N N . LYS A 1 179 ? -7.383 6.686 21.078 1.00 84.56 179 LYS A N 1
ATOM 1411 C CA . LYS A 1 179 ? -7.475 5.411 21.799 1.00 84.56 179 LYS A CA 1
ATOM 1412 C C . LYS A 1 179 ? -7.220 4.234 20.852 1.00 84.56 179 LYS A C 1
ATOM 1414 O O . LYS A 1 179 ? -7.578 4.321 19.680 1.00 84.56 179 LYS A O 1
ATOM 1419 N N . PRO A 1 180 ? -6.662 3.121 21.361 1.00 85.88 180 PRO A N 1
ATOM 1420 C CA . PRO A 1 180 ? -6.508 1.915 20.564 1.00 85.88 180 PRO A CA 1
ATOM 1421 C C . PRO A 1 180 ? -7.847 1.369 20.058 1.00 85.88 180 PRO A C 1
ATOM 1423 O O . PRO A 1 180 ? -8.829 1.354 20.805 1.00 85.88 180 PRO A O 1
ATOM 1426 N N . SER A 1 181 ? -7.872 0.888 18.818 1.00 85.75 181 SER A N 1
ATOM 1427 C CA . SER A 1 181 ? -9.082 0.423 18.136 1.00 85.75 181 SER A CA 1
ATOM 1428 C C . SER A 1 181 ? -8.776 -0.592 17.016 1.00 85.75 181 SER A C 1
ATOM 1430 O O . SER A 1 181 ? -7.640 -1.061 16.882 1.00 85.75 181 SER A O 1
ATOM 1432 N N . SER A 1 182 ? -9.772 -0.970 16.199 1.00 86.38 182 SER A N 1
ATOM 1433 C CA . SER A 1 182 ? -9.553 -1.918 15.086 1.00 86.38 182 SER A CA 1
ATOM 1434 C C . SER A 1 182 ? -8.586 -1.370 14.025 1.00 86.38 182 SER A C 1
ATOM 1436 O O . SER A 1 182 ? -7.875 -2.130 13.366 1.00 86.38 182 SER A O 1
ATOM 1438 N N . VAL A 1 183 ? -8.472 -0.044 13.948 1.00 89.25 183 VAL A N 1
ATOM 1439 C CA . VAL A 1 183 ? -7.490 0.699 13.152 1.00 89.25 183 VAL A CA 1
ATOM 1440 C C . VAL A 1 183 ? -6.060 0.219 13.433 1.00 89.25 183 VAL A C 1
ATOM 1442 O O . VAL A 1 183 ? -5.266 0.058 12.505 1.00 89.25 183 VAL A O 1
ATOM 1445 N N . ASP A 1 184 ? -5.718 -0.100 14.687 1.00 90.88 184 ASP A N 1
ATOM 1446 C CA . ASP A 1 184 ? -4.380 -0.597 15.036 1.00 90.88 184 ASP A CA 1
ATOM 1447 C C . ASP A 1 184 ? -4.093 -1.985 14.470 1.00 90.88 184 ASP A C 1
ATOM 1449 O O . ASP A 1 184 ? -2.943 -2.291 14.150 1.00 90.88 184 ASP A O 1
ATOM 1453 N N . ALA A 1 185 ? -5.118 -2.830 14.330 1.00 91.06 185 ALA A N 1
ATOM 1454 C CA . ALA A 1 185 ? -4.968 -4.135 13.697 1.00 91.06 185 ALA A CA 1
ATOM 1455 C C . ALA A 1 185 ? -4.656 -3.972 12.203 1.00 91.06 185 ALA A C 1
ATOM 1457 O O . ALA A 1 185 ? -3.674 -4.532 11.720 1.00 91.06 185 ALA A O 1
ATOM 1458 N N . TYR A 1 186 ? -5.405 -3.126 11.492 1.00 92.19 186 TYR A N 1
ATOM 1459 C CA . TYR A 1 186 ? -5.136 -2.855 10.076 1.00 92.19 186 TYR A CA 1
ATOM 1460 C C . T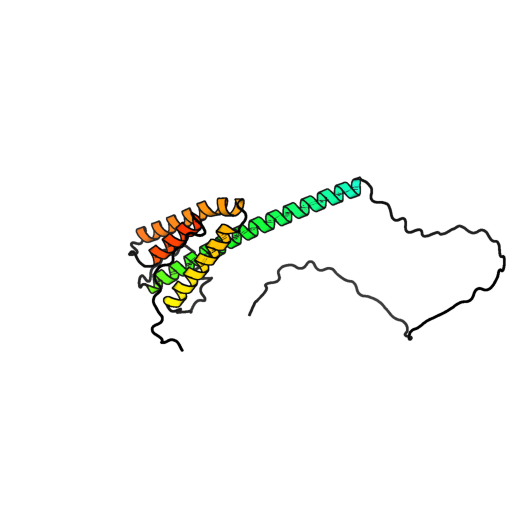YR A 1 186 ? -3.789 -2.169 9.850 1.00 92.19 186 TYR A C 1
ATOM 1462 O O . TYR A 1 186 ? -3.071 -2.501 8.912 1.00 92.19 186 TYR A O 1
ATOM 1470 N N . THR A 1 187 ? -3.379 -1.289 10.758 1.00 92.06 187 THR A N 1
ATOM 1471 C CA . THR A 1 187 ? -2.060 -0.645 10.686 1.00 92.06 187 THR A CA 1
ATOM 1472 C C . THR A 1 187 ? -0.923 -1.646 10.872 1.00 92.06 187 THR A C 1
ATOM 1474 O O . THR A 1 187 ? 0.088 -1.585 10.172 1.00 92.06 187 THR A O 1
ATOM 1477 N N . LYS A 1 188 ? -1.085 -2.614 11.784 1.00 92.12 188 LYS A N 1
ATOM 1478 C CA . LYS A 1 188 ? -0.143 -3.736 11.907 1.00 92.12 188 LYS A CA 1
ATOM 1479 C C . LYS A 1 188 ? -0.092 -4.555 10.622 1.00 92.12 188 LYS A C 1
ATOM 1481 O O . LYS A 1 188 ? 1.005 -4.926 10.214 1.00 92.12 188 LYS A O 1
ATOM 1486 N N . ASN A 1 189 ? -1.232 -4.779 9.970 1.00 93.19 189 ASN A N 1
ATOM 1487 C CA . ASN A 1 189 ? -1.285 -5.493 8.695 1.00 93.19 189 ASN A CA 1
ATOM 1488 C C . ASN A 1 189 ? -0.540 -4.743 7.584 1.00 93.19 189 ASN A C 1
ATOM 1490 O O . ASN A 1 189 ? 0.202 -5.384 6.847 1.00 93.19 189 ASN A O 1
ATOM 1494 N N . VAL A 1 190 ? -0.634 -3.408 7.516 1.00 94.06 190 VAL A N 1
ATOM 1495 C CA . VAL A 1 190 ? 0.187 -2.598 6.592 1.00 94.06 190 VAL A CA 1
ATOM 1496 C C . VAL A 1 190 ? 1.676 -2.868 6.825 1.00 94.06 190 VAL A C 1
ATOM 1498 O O . VAL A 1 190 ? 2.398 -3.225 5.899 1.00 94.06 190 VAL A O 1
ATOM 1501 N N . VAL A 1 191 ? 2.150 -2.765 8.071 1.00 93.19 191 VAL A N 1
ATOM 1502 C CA . VAL A 1 191 ? 3.562 -3.043 8.394 1.00 93.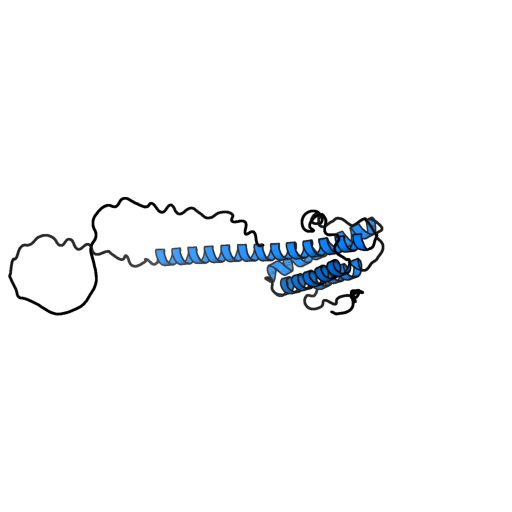19 191 VAL A CA 1
ATOM 1503 C C . VAL A 1 191 ? 3.935 -4.490 8.061 1.00 93.19 191 VAL A C 1
ATOM 1505 O O . VAL A 1 191 ? 5.038 -4.751 7.581 1.00 93.19 191 VAL A O 1
ATOM 1508 N N . GLN A 1 192 ? 3.024 -5.435 8.289 1.00 91.38 192 GLN A N 1
ATOM 1509 C CA . GLN A 1 192 ? 3.244 -6.841 7.989 1.00 91.38 192 GLN A CA 1
ATOM 1510 C C . GLN A 1 192 ? 3.410 -7.087 6.487 1.00 91.38 192 GLN A C 1
ATOM 1512 O O . GLN A 1 192 ? 4.406 -7.703 6.122 1.00 91.38 192 GLN A O 1
ATOM 1517 N N . VAL A 1 193 ? 2.522 -6.556 5.638 1.00 92.00 193 VAL A N 1
ATOM 1518 C CA . VAL A 1 193 ? 2.661 -6.581 4.167 1.00 92.00 193 VAL A CA 1
ATOM 1519 C C . VAL A 1 193 ? 4.022 -6.029 3.757 1.00 92.00 193 VAL A C 1
ATOM 1521 O O . VAL A 1 193 ? 4.776 -6.652 3.010 1.00 92.00 193 VAL A O 1
ATOM 1524 N N . LEU A 1 194 ? 4.376 -4.862 4.301 1.00 92.19 194 LEU A N 1
ATOM 1525 C CA . LEU A 1 194 ? 5.606 -4.181 3.927 1.00 92.19 194 LEU A CA 1
ATOM 1526 C C . LEU A 1 194 ? 6.857 -4.958 4.345 1.00 92.19 194 LEU A C 1
ATOM 1528 O O . LEU A 1 194 ? 7.856 -4.899 3.640 1.00 92.19 194 LEU A O 1
ATOM 1532 N N . LEU A 1 195 ? 6.857 -5.688 5.462 1.00 89.81 195 LEU A N 1
ATOM 1533 C CA . LEU A 1 195 ? 8.039 -6.419 5.944 1.00 89.81 195 LEU A CA 1
ATOM 1534 C C . LEU A 1 195 ? 8.096 -7.873 5.469 1.00 89.81 195 LEU A C 1
ATOM 1536 O O . LEU A 1 195 ? 9.181 -8.383 5.194 1.00 89.81 195 LEU A O 1
ATOM 1540 N N . LYS A 1 196 ? 6.946 -8.535 5.393 1.00 85.38 196 LYS A N 1
ATOM 1541 C CA . LYS A 1 196 ? 6.784 -9.953 5.074 1.00 85.38 196 LYS A CA 1
ATOM 1542 C C . LYS A 1 196 ? 5.550 -10.122 4.181 1.00 85.38 196 LYS A C 1
ATOM 1544 O O . LYS A 1 196 ? 4.489 -10.488 4.703 1.00 85.38 196 LYS A O 1
ATOM 1549 N N . PRO A 1 197 ? 5.686 -9.854 2.872 1.00 73.75 197 PRO A N 1
ATOM 1550 C CA . PRO A 1 197 ? 4.616 -10.159 1.939 1.00 73.75 197 PRO A CA 1
ATOM 1551 C C . PRO A 1 197 ? 4.246 -11.654 2.002 1.00 73.75 197 PRO A C 1
ATOM 1553 O O . PRO A 1 197 ? 5.054 -12.462 2.475 1.00 73.75 197 PRO A O 1
ATOM 1556 N N . ASP A 1 198 ? 3.017 -11.996 1.623 1.00 71.19 198 ASP A N 1
ATOM 1557 C CA . ASP A 1 198 ? 2.380 -13.325 1.725 1.00 71.19 198 ASP A CA 1
ATOM 1558 C C . ASP A 1 198 ? 2.026 -13.799 3.153 1.00 71.19 198 ASP A C 1
ATOM 1560 O O . ASP A 1 198 ? 1.633 -14.951 3.361 1.00 71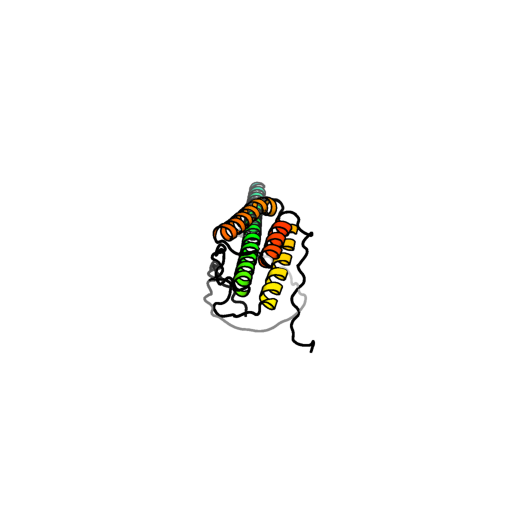.19 198 ASP A O 1
ATOM 1564 N N . SER A 1 199 ? 2.161 -12.948 4.180 1.00 69.44 199 SER A N 1
ATOM 1565 C CA . SER A 1 199 ? 1.938 -13.357 5.584 1.00 69.44 199 SER A CA 1
ATOM 1566 C C . SER A 1 199 ? 0.700 -12.758 6.261 1.00 69.44 199 SER A C 1
ATOM 1568 O O . SER A 1 199 ? 0.446 -13.050 7.436 1.00 69.44 199 SER A O 1
ATOM 1570 N N . VAL A 1 200 ? -0.063 -11.921 5.553 1.00 70.62 200 VAL A N 1
ATOM 1571 C CA . VAL A 1 200 ? -1.148 -11.116 6.132 1.00 70.62 200 VAL A CA 1
ATOM 1572 C C . VAL A 1 200 ? -2.255 -11.985 6.719 1.00 70.62 200 VAL A C 1
ATOM 1574 O O . VAL A 1 200 ? -2.719 -12.944 6.106 1.00 70.62 200 VAL A O 1
ATOM 1577 N N . LYS A 1 201 ? -2.720 -11.609 7.913 1.00 72.81 201 LYS A N 1
ATOM 1578 C CA . LYS A 1 20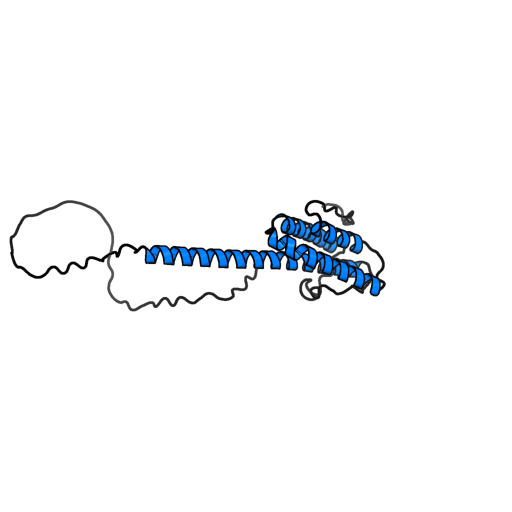1 ? -3.935 -12.155 8.524 1.00 72.81 201 LYS A CA 1
ATOM 1579 C C . LYS A 1 201 ? -4.911 -11.021 8.808 1.00 72.81 201 LYS A C 1
ATOM 1581 O O . LYS A 1 201 ? -4.555 -10.041 9.457 1.00 72.81 201 LYS A O 1
ATOM 1586 N N . PHE A 1 202 ? -6.143 -11.156 8.337 1.00 72.56 202 PHE A N 1
ATOM 1587 C CA . PHE A 1 202 ? -7.182 -10.155 8.565 1.00 72.56 202 PHE A CA 1
ATOM 1588 C C . PHE A 1 202 ? -7.899 -10.387 9.906 1.00 72.56 202 PHE A C 1
ATOM 1590 O O . PHE A 1 202 ? -8.047 -11.542 10.319 1.00 72.56 202 PHE A O 1
ATOM 1597 N N . PRO A 1 203 ? -8.302 -9.316 10.618 1.00 70.25 203 PRO A N 1
ATOM 1598 C CA . PRO A 1 203 ? -9.142 -9.435 11.808 1.00 70.25 203 PRO A CA 1
ATOM 1599 C C . PRO A 1 203 ? -10.531 -10.004 11.460 1.00 70.25 203 PRO A C 1
ATOM 1601 O O . PRO A 1 203 ? -10.935 -10.021 10.300 1.00 70.25 203 PRO A O 1
ATOM 1604 N N . GLU A 1 204 ? -11.276 -10.483 12.462 1.00 70.12 204 GLU A N 1
ATOM 1605 C CA . GLU A 1 204 ? -12.640 -10.977 12.233 1.00 70.12 204 GLU A CA 1
ATOM 1606 C C . GLU A 1 204 ? -13.569 -9.825 11.822 1.00 70.12 204 GLU A C 1
ATOM 1608 O O . GLU A 1 204 ? -13.654 -8.802 12.507 1.00 70.12 204 GLU A O 1
ATOM 1613 N N . ARG A 1 205 ? -14.252 -9.988 10.683 1.00 63.06 205 ARG A N 1
ATOM 1614 C CA . ARG A 1 205 ? -15.127 -8.960 10.113 1.00 63.06 205 ARG A CA 1
ATOM 1615 C C . ARG A 1 205 ? -16.471 -8.921 10.841 1.00 63.06 205 ARG A C 1
ATOM 1617 O O . ARG A 1 205 ? -17.088 -9.959 11.083 1.00 63.06 205 ARG A O 1
ATOM 1624 N N . GLU A 1 206 ? -16.969 -7.716 11.108 1.00 69.25 206 GLU A N 1
ATOM 1625 C CA . GLU A 1 206 ? -18.355 -7.513 11.534 1.00 69.25 206 GLU A CA 1
ATOM 1626 C C . GLU A 1 206 ? -19.304 -7.992 10.422 1.00 69.25 206 GLU A C 1
ATOM 1628 O O . GLU A 1 206 ? -19.167 -7.605 9.258 1.00 69.25 206 GLU A O 1
ATOM 1633 N N . ARG A 1 207 ? -20.233 -8.895 10.759 1.00 68.12 207 ARG A N 1
ATOM 1634 C CA . ARG A 1 207 ? -21.177 -9.451 9.782 1.00 68.12 207 ARG A CA 1
ATOM 1635 C C . ARG A 1 207 ? -22.271 -8.438 9.475 1.00 68.12 207 ARG A C 1
ATOM 1637 O O . ARG A 1 207 ? -22.770 -7.776 10.380 1.00 68.12 207 ARG A O 1
ATOM 1644 N N . ASP A 1 208 ? -22.677 -8.373 8.208 1.00 66.56 208 ASP A N 1
ATOM 1645 C CA . ASP A 1 208 ? -23.872 -7.626 7.823 1.00 66.56 208 ASP A CA 1
ATOM 1646 C C . ASP A 1 208 ? -25.076 -8.183 8.609 1.00 66.56 208 ASP A C 1
ATOM 1648 O O . ASP A 1 208 ? -25.325 -9.391 8.555 1.00 66.56 208 ASP A O 1
ATOM 1652 N N . PRO A 1 209 ? -25.815 -7.349 9.363 1.00 67.56 209 PRO A N 1
ATOM 1653 C CA . PRO A 1 209 ? -27.001 -7.796 10.086 1.00 67.56 209 PRO A CA 1
ATOM 1654 C C . PRO A 1 209 ? -28.146 -8.229 9.156 1.00 67.56 209 PRO A C 1
ATOM 1656 O O . PRO A 1 209 ? -29.130 -8.804 9.624 1.00 67.56 209 PRO A O 1
ATOM 1659 N N . ARG A 1 210 ? -28.058 -7.957 7.848 1.00 71.25 210 ARG A N 1
ATOM 1660 C CA . ARG A 1 210 ? -29.050 -8.409 6.869 1.00 71.25 210 ARG A CA 1
ATOM 1661 C C . ARG A 1 210 ? -28.886 -9.909 6.587 1.00 71.25 210 ARG A C 1
ATOM 1663 O O . ARG A 1 210 ? -27.770 -10.369 6.348 1.00 71.25 210 ARG A O 1
ATOM 1670 N N . PRO A 1 211 ? -29.987 -10.680 6.562 1.00 58.25 211 PRO A N 1
ATOM 1671 C CA . PRO A 1 211 ? -29.923 -12.092 6.217 1.00 58.25 211 PRO A CA 1
ATOM 1672 C C . PRO A 1 211 ? -29.467 -12.272 4.759 1.00 58.25 211 PRO A C 1
ATOM 1674 O O . PRO A 1 211 ? -29.768 -11.417 3.916 1.00 58.25 211 PRO A O 1
ATOM 1677 N N . PRO A 1 212 ? -28.758 -13.374 4.447 1.00 65.50 212 PRO A N 1
ATOM 1678 C CA . PRO A 1 212 ? -28.425 -13.713 3.069 1.00 65.50 212 PRO A CA 1
ATOM 1679 C C . PRO A 1 212 ? -29.722 -13.820 2.254 1.00 65.50 212 PRO A C 1
ATOM 1681 O O . PRO A 1 212 ? -30.680 -14.453 2.699 1.00 65.50 212 PRO A O 1
ATOM 1684 N N . ARG A 1 213 ? -29.762 -13.122 1.113 1.00 52.62 213 ARG A N 1
ATOM 1685 C CA . ARG A 1 213 ? -30.882 -13.170 0.164 1.00 52.62 213 ARG A CA 1
ATOM 1686 C C . ARG A 1 213 ? -30.895 -14.475 -0.612 1.00 52.62 213 ARG A C 1
ATOM 1688 O O . ARG A 1 213 ? -29.789 -14.964 -0.926 1.00 52.62 213 ARG A O 1
#

Foldseek 3Di:
DDDDDDDDDDDDDDDDDDDDDDDDDDDDDDDDDDDDDDDDDDDDDDPPPPPPPPDDDVVNVVVVVVVVVVVVVVVVVVLLVVLLVVLVVLLLVLVLLLQVLLVVVVPVDALCQSVCVPPPPPPPPPDPSLVSLVVSVVSLLVSLVSLVPRDPVSLVVVLVVSLVSLVVRVVSCVVVVPDDDLSVVSSVSSNCSSPPRPPGDHDDGDDDPDDDD

Sequence (213 aa):
MFLCNTVGQPQVQCLRGDNPGSNVEERPDQLRGSPERRKQSDNTAGNRNQCRVDSPTNSDYEMYNEEMQTQEQIQKQRSLQASEQMLYDGYEHTIGMIEELEKHEGHNVSAGFSGLLEQIIPKGTNKPKHDVTAIIEAELTCLDVQMTFAPPEVTRAARMKLVEKTLKWVAARREKGIKPSSVDAYTKNVVQVLLKPDSVKFPERERDPRPPR

Radius of gyration: 33.36 Å; chains: 1; bounding box: 59×33×108 Å

pLDDT: mean 70.02, std 23.69, range [26.27, 94.69]